Protein AF-A0A8D2JBA0-F1 (afdb_monomer_lite)

Secondary structure (DSSP, 8-state):
-----PPPPP--PPPPPP---------------S---EE-TTT-PEESSHHHHHHHHHHHHHHHHHHTTHHHHHHHHHHHHHHHHHHHHHHHHHHHHHHHHHHHHTT-SSS--HHHHHHHHHHHHHHTTSS-HHHHHHHHHHHHHHHHHTB---TTEE--HHHHHHHHHHHT--S-S-EEE-S---EE---TTTTTTTHHHHHHHHHHHHHHH-GGGTTTTTT--SPBPHHHHHHHHHHHHHTTS-HHHHHHTTT--TTS-----HHHHHHHHHHTT---------S--SGGG--HHHHHHHHHHHHTS-----SEEE-SPPPEE-----SS----EE------

Structure (mmCIF, N/CA/C/O backbone):
data_AF-A0A8D2JBA0-F1
#
_entry.id   AF-A0A8D2JBA0-F1
#
loop_
_atom_site.group_PDB
_atom_site.id
_atom_site.type_symbol
_atom_site.label_atom_id
_atom_site.label_alt_id
_atom_site.label_comp_id
_atom_site.label_asym_id
_atom_site.label_entity_id
_atom_site.label_seq_id
_atom_site.pdbx_PDB_ins_code
_atom_site.Cartn_x
_atom_site.Cartn_y
_atom_site.Cartn_z
_atom_site.occupancy
_atom_site.B_iso_or_equiv
_atom_site.auth_seq_id
_atom_site.auth_comp_id
_atom_site.auth_asym_id
_atom_site.auth_atom_id
_atom_site.pdbx_PDB_model_num
ATOM 1 N N . ILE A 1 1 ? 25.666 10.960 25.775 1.00 40.72 1 ILE A N 1
ATOM 2 C CA . ILE A 1 1 ? 25.375 12.404 25.652 1.00 40.72 1 ILE A CA 1
ATOM 3 C C . ILE A 1 1 ? 23.909 12.543 26.007 1.00 40.72 1 ILE A C 1
ATOM 5 O O . ILE A 1 1 ? 23.064 12.178 25.201 1.00 40.72 1 ILE A O 1
ATOM 9 N N . GLU A 1 2 ? 23.636 12.883 27.265 1.00 28.19 2 GLU A N 1
ATOM 10 C CA . GLU A 1 2 ? 22.293 13.243 27.725 1.00 28.19 2 GLU A CA 1
ATOM 11 C C . GLU A 1 2 ? 21.877 14.534 27.022 1.00 28.19 2 GLU A C 1
ATOM 13 O O . GLU A 1 2 ? 22.668 15.474 26.943 1.00 28.19 2 GLU A O 1
ATOM 18 N N . ILE A 1 3 ? 20.660 14.570 26.489 1.00 34.41 3 ILE A N 1
ATOM 19 C CA . ILE A 1 3 ? 20.057 15.787 25.950 1.00 34.41 3 ILE A CA 1
ATOM 20 C C . ILE A 1 3 ? 18.738 15.962 26.692 1.00 34.41 3 ILE A C 1
ATOM 22 O O . ILE A 1 3 ? 17.773 15.241 26.446 1.00 34.41 3 ILE A O 1
ATOM 26 N N . GLY A 1 4 ? 18.751 16.885 27.653 1.00 28.56 4 GLY A N 1
ATOM 27 C CA . GLY A 1 4 ? 17.555 17.421 28.283 1.00 28.56 4 GLY A CA 1
ATOM 28 C C . GLY A 1 4 ? 16.789 18.302 27.299 1.00 28.56 4 GLY A C 1
ATOM 29 O O . GLY A 1 4 ? 17.384 19.012 26.490 1.00 28.56 4 GLY A O 1
ATOM 30 N N . ALA A 1 5 ? 15.464 18.233 27.372 1.00 31.80 5 ALA A N 1
ATOM 31 C CA . ALA A 1 5 ? 14.559 19.126 26.669 1.00 31.80 5 ALA A CA 1
ATOM 32 C C . ALA A 1 5 ? 14.021 20.159 27.669 1.00 31.80 5 ALA A C 1
ATOM 34 O O . ALA A 1 5 ? 13.282 19.805 28.586 1.00 31.80 5 ALA A O 1
ATOM 35 N N . GLU A 1 6 ? 14.391 21.426 27.486 1.00 32.75 6 GLU A N 1
ATOM 36 C CA . GLU A 1 6 ? 13.640 22.565 28.021 1.00 32.75 6 GLU A CA 1
ATOM 37 C C . GLU A 1 6 ? 12.606 23.025 26.973 1.00 32.75 6 GLU A C 1
ATOM 39 O O . GLU A 1 6 ? 12.914 23.034 25.776 1.00 32.75 6 GLU A O 1
ATOM 44 N N . PRO A 1 7 ? 11.381 23.403 27.380 1.00 32.06 7 PRO A N 1
ATOM 45 C CA . PRO A 1 7 ? 10.343 23.856 26.461 1.00 32.06 7 PRO A CA 1
ATOM 46 C C . PRO A 1 7 ? 10.467 25.347 26.099 1.00 32.06 7 PRO A C 1
ATOM 48 O O . PRO A 1 7 ? 10.673 26.216 26.944 1.00 32.06 7 PRO A O 1
ATOM 51 N N . LEU A 1 8 ? 10.270 25.623 24.807 1.00 32.94 8 LEU A N 1
ATOM 52 C CA . LEU A 1 8 ? 10.173 26.947 24.191 1.00 32.94 8 LEU A CA 1
ATOM 53 C C . LEU A 1 8 ? 8.927 27.712 24.674 1.00 32.94 8 LEU A C 1
ATOM 55 O O . LEU A 1 8 ? 7.796 27.259 24.503 1.00 32.94 8 LEU A O 1
ATOM 59 N N . GLN A 1 9 ? 9.154 28.910 25.217 1.00 30.45 9 GLN A N 1
ATOM 60 C CA . GLN A 1 9 ? 8.145 29.934 25.496 1.00 30.45 9 GLN A CA 1
ATOM 61 C C . GLN A 1 9 ? 7.600 30.535 24.190 1.00 30.45 9 GLN A C 1
ATOM 63 O O . GLN A 1 9 ? 8.368 31.029 23.364 1.00 30.45 9 GLN A O 1
ATOM 68 N N . SER A 1 10 ? 6.273 30.556 24.022 1.00 33.50 10 SER A N 1
ATOM 69 C CA . SER A 1 10 ? 5.608 31.335 22.972 1.00 33.50 10 SER A CA 1
ATOM 70 C C . SER A 1 10 ? 5.267 32.735 23.481 1.00 33.50 10 SER A C 1
ATOM 72 O O . SER A 1 10 ? 4.453 32.900 24.390 1.00 33.50 10 SER A O 1
ATOM 74 N N . SER A 1 11 ? 5.866 33.746 22.864 1.00 31.14 11 SER A N 1
ATOM 75 C CA . SER A 1 11 ? 5.513 35.153 23.017 1.00 31.14 11 SER A CA 1
ATOM 76 C C . SER A 1 11 ? 4.305 35.500 22.141 1.00 31.14 11 SER A C 1
ATOM 78 O O . SER A 1 11 ? 4.413 35.487 20.914 1.00 31.14 11 SER A O 1
ATOM 80 N N . ALA A 1 12 ? 3.186 35.876 22.756 1.00 34.66 12 ALA A N 1
ATOM 81 C CA . ALA A 1 12 ? 2.128 36.636 22.102 1.00 34.66 12 ALA A CA 1
ATOM 82 C C . ALA A 1 12 ? 1.749 37.804 23.018 1.00 34.66 12 ALA A C 1
ATOM 84 O O . ALA A 1 12 ? 1.274 37.625 24.135 1.00 34.66 12 ALA A O 1
ATOM 85 N N . SER A 1 13 ? 2.074 39.002 22.547 1.00 34.09 13 SER A N 1
ATOM 86 C CA . SER A 1 13 ? 1.839 40.295 23.174 1.00 34.09 13 SER A CA 1
ATOM 87 C C . SER A 1 13 ? 0.388 40.738 22.981 1.00 34.09 13 SER A C 1
ATOM 89 O O . SER A 1 13 ? -0.024 40.975 21.844 1.00 34.09 13 SER A O 1
ATOM 91 N N . GLU A 1 14 ? -0.352 40.921 24.073 1.00 37.00 14 GLU A N 1
ATOM 92 C CA . GLU A 1 14 ? -1.604 41.685 24.077 1.00 37.00 14 GLU A CA 1
ATOM 93 C C . GLU A 1 14 ? -1.339 43.177 24.367 1.00 37.00 14 GLU A C 1
ATOM 95 O O . GLU A 1 14 ? -0.425 43.512 25.129 1.00 37.00 14 GLU A O 1
ATOM 100 N N . PRO A 1 15 ? -2.093 44.094 23.733 1.00 37.97 15 PRO A N 1
ATOM 101 C CA . PRO A 1 15 ? -1.897 45.534 23.860 1.00 37.97 15 PRO A CA 1
ATOM 102 C C . PRO A 1 15 ? -2.381 46.074 25.221 1.00 37.97 15 PRO A C 1
ATOM 104 O O . PRO A 1 15 ? -3.340 45.555 25.791 1.00 37.97 15 PRO A O 1
ATOM 107 N N . PRO A 1 16 ? -1.763 47.152 25.741 1.00 35.69 16 PRO A N 1
ATOM 108 C CA . PRO A 1 16 ? -2.081 47.680 27.062 1.00 35.69 16 PRO A CA 1
ATOM 109 C C . PRO A 1 16 ? -3.457 48.353 27.068 1.00 35.69 16 PRO A C 1
ATOM 111 O O . PRO A 1 16 ? -3.701 49.323 26.347 1.00 35.69 16 PRO A O 1
ATOM 114 N N . ILE A 1 17 ? -4.350 47.855 27.922 1.00 33.22 17 ILE A N 1
ATOM 115 C CA . ILE A 1 17 ? -5.629 48.500 28.227 1.00 33.22 17 ILE A CA 1
ATOM 116 C C . ILE A 1 17 ? -5.342 49.778 29.044 1.00 33.22 17 ILE A C 1
ATOM 118 O O . ILE A 1 17 ? -4.466 49.762 29.914 1.00 33.22 17 ILE A O 1
ATOM 122 N N . PRO A 1 18 ? -6.020 50.909 28.764 1.00 34.97 18 PRO A N 1
ATOM 123 C CA . PRO A 1 18 ? -5.614 52.219 29.255 1.00 34.97 18 PRO A CA 1
ATOM 124 C C . PRO A 1 18 ? -5.740 52.316 30.775 1.00 34.97 18 PRO A C 1
ATOM 126 O O . PRO A 1 18 ? -6.831 52.213 31.336 1.00 34.97 18 PRO A O 1
ATOM 129 N N . VAL A 1 19 ? -4.617 52.599 31.434 1.00 29.30 19 VAL A N 1
ATOM 130 C CA . VAL A 1 19 ? -4.581 53.039 32.828 1.00 29.30 19 VAL A CA 1
ATOM 131 C C . VAL A 1 19 ? -5.240 54.415 32.885 1.00 29.30 19 VAL A C 1
ATOM 133 O O . VAL A 1 19 ? -4.610 55.442 32.623 1.00 29.30 19 VAL A O 1
ATOM 136 N N . VAL A 1 20 ? -6.531 54.453 33.211 1.00 30.66 20 VAL A N 1
ATOM 137 C CA . VAL A 1 20 ? -7.182 55.689 33.641 1.00 30.66 20 VAL A CA 1
ATOM 138 C C . VAL A 1 20 ? -6.580 56.030 34.997 1.00 30.66 20 VAL A C 1
ATOM 140 O O . VAL A 1 20 ? -6.976 55.505 36.034 1.00 30.66 20 VAL A O 1
ATOM 143 N N . ALA A 1 21 ? -5.567 56.893 34.973 1.00 28.42 21 ALA A N 1
ATOM 144 C CA . ALA A 1 21 ? -4.986 57.496 36.156 1.00 28.42 21 ALA A CA 1
ATOM 145 C C . ALA A 1 21 ? -6.045 58.383 36.822 1.00 28.42 21 ALA A C 1
ATOM 147 O O . ALA A 1 21 ? -6.119 59.592 36.587 1.00 28.42 21 ALA A O 1
ATOM 148 N N . ILE A 1 22 ? -6.878 57.784 37.670 1.00 27.80 22 ILE A N 1
ATOM 149 C CA . ILE A 1 22 ? -7.630 58.533 38.666 1.00 27.80 22 ILE A CA 1
ATOM 150 C C . ILE A 1 22 ? -6.577 59.059 39.632 1.00 27.80 22 ILE A C 1
ATOM 152 O O . ILE A 1 22 ? -6.099 58.346 40.516 1.00 27.80 22 ILE A O 1
ATOM 156 N N . LYS A 1 23 ? -6.172 60.314 39.397 1.00 29.25 23 LYS A N 1
ATOM 157 C CA . LYS A 1 23 ? -5.390 61.128 40.323 1.00 29.25 23 LYS A CA 1
ATOM 158 C C . LYS A 1 23 ? -6.037 60.999 41.696 1.00 29.25 23 LYS A C 1
ATOM 160 O O . LYS A 1 23 ? -7.008 61.694 41.987 1.00 29.25 23 LYS A O 1
ATOM 165 N N . HIS A 1 24 ? -5.477 60.138 42.537 1.00 31.56 24 HIS A N 1
ATOM 166 C CA . HIS A 1 24 ? -5.676 60.234 43.966 1.00 31.56 24 HIS A CA 1
ATOM 167 C C . HIS A 1 24 ? -5.034 61.563 44.348 1.00 31.56 24 HIS A C 1
ATOM 169 O O . HIS A 1 24 ? -3.816 61.682 44.480 1.00 31.56 24 HIS A O 1
ATOM 175 N N . LYS A 1 25 ? -5.862 62.612 44.408 1.00 32.75 25 LYS A N 1
ATOM 176 C CA . LYS A 1 25 ? -5.553 63.790 45.205 1.00 32.75 25 LYS A CA 1
ATOM 177 C C . LYS A 1 25 ? -5.354 63.235 46.605 1.00 32.75 25 LYS A C 1
ATOM 179 O O . LYS A 1 25 ? -6.329 62.929 47.284 1.00 32.75 25 LYS A O 1
ATOM 184 N N . GLY A 1 26 ? -4.089 63.027 46.970 1.00 30.91 26 GLY A N 1
ATOM 185 C CA . GLY A 1 26 ? -3.720 62.720 48.339 1.00 30.91 26 GLY A CA 1
ATOM 186 C C . GLY A 1 26 ? -4.426 63.714 49.260 1.00 30.91 26 GLY A C 1
ATOM 187 O O . GLY A 1 26 ? -4.642 64.863 48.846 1.00 30.91 26 GLY A O 1
ATOM 188 N N . PRO A 1 27 ? -4.846 63.281 50.456 1.00 34.44 27 PRO A N 1
ATOM 189 C CA . PRO A 1 27 ? -5.526 64.160 51.383 1.00 34.44 27 PRO A CA 1
ATOM 190 C C . PRO A 1 27 ? -4.673 65.412 51.581 1.00 34.44 27 PRO A C 1
ATOM 192 O O . PRO A 1 27 ? -3.507 65.369 51.976 1.00 34.44 27 PRO A O 1
ATOM 195 N N . ILE A 1 28 ? -5.268 66.535 51.188 1.00 33.50 28 ILE A N 1
ATOM 196 C CA . ILE A 1 28 ? -4.751 67.871 51.412 1.00 33.50 28 ILE A CA 1
ATOM 197 C C . ILE A 1 28 ? -4.709 68.027 52.930 1.00 33.50 28 ILE A C 1
ATOM 199 O O . ILE A 1 28 ? -5.755 68.109 53.563 1.00 33.50 28 ILE A O 1
ATOM 203 N N . CYS A 1 29 ? -3.514 68.070 53.511 1.00 34.47 29 CYS A N 1
ATOM 204 C CA . CYS A 1 29 ? -3.319 68.603 54.853 1.00 34.47 29 CYS A CA 1
ATOM 205 C C . CYS A 1 29 ? -3.046 70.109 54.745 1.00 34.47 29 CYS A C 1
ATOM 207 O O . CYS A 1 29 ? -1.940 70.489 54.353 1.00 34.47 29 CYS A O 1
ATOM 209 N N . PRO A 1 30 ? -3.967 70.998 55.156 1.00 37.09 30 PRO A N 1
ATOM 210 C CA . PRO A 1 30 ? -3.588 72.232 55.806 1.00 37.09 30 PRO A CA 1
ATOM 211 C C . PRO A 1 30 ? -3.374 71.935 57.294 1.00 37.09 30 PRO A C 1
ATOM 213 O O . PRO A 1 30 ? -4.247 71.459 58.012 1.00 37.09 30 PRO A O 1
ATOM 216 N N . ILE A 1 31 ? -2.161 72.222 57.739 1.00 42.50 31 ILE A N 1
ATOM 217 C CA . ILE A 1 31 ? -1.710 72.180 59.126 1.00 42.50 31 ILE A CA 1
ATOM 218 C C . ILE A 1 31 ? -2.653 73.032 60.000 1.00 42.50 31 ILE A C 1
ATOM 220 O O . ILE A 1 31 ? -2.851 74.207 59.688 1.00 42.50 31 ILE A O 1
ATOM 224 N N . LYS A 1 32 ? -3.137 72.496 61.130 1.00 38.28 32 LYS A N 1
ATOM 225 C CA . LYS A 1 32 ? -2.781 72.943 62.499 1.00 38.28 32 LYS A CA 1
ATOM 226 C C . LYS A 1 32 ? -3.690 72.325 63.569 1.00 38.28 32 LYS A C 1
ATOM 228 O O . LYS A 1 32 ? -4.903 72.449 63.513 1.00 38.28 32 LYS A O 1
ATOM 233 N N . ASN A 1 33 ? -3.015 71.812 64.600 1.00 37.34 33 ASN A N 1
ATOM 234 C CA . ASN A 1 33 ? -3.477 71.548 65.965 1.00 37.34 33 ASN A CA 1
ATOM 235 C C . ASN A 1 33 ? -4.269 70.251 66.215 1.00 37.34 33 ASN A C 1
ATOM 237 O O . ASN A 1 33 ? -5.485 70.213 66.132 1.00 37.34 33 ASN A O 1
ATOM 241 N N . GLY A 1 34 ? -3.538 69.224 66.665 1.00 52.19 34 GLY A N 1
ATOM 242 C CA . GLY A 1 34 ? -3.842 68.550 67.933 1.00 52.19 34 GLY A CA 1
ATOM 243 C C . GLY A 1 34 ? -5.168 67.803 68.057 1.00 52.19 34 GLY A C 1
ATOM 244 O O . GLY A 1 34 ? -5.941 68.152 68.936 1.00 52.19 34 GLY A O 1
ATOM 245 N N . GLN A 1 35 ? -5.359 66.782 67.218 1.00 53.72 35 GLN A N 1
ATOM 246 C CA . GLN A 1 35 ? -6.054 65.493 67.427 1.00 53.72 35 GLN A CA 1
ATOM 247 C C . GLN A 1 35 ? -6.489 65.016 66.035 1.00 53.72 35 GLN A C 1
ATOM 249 O O . GLN A 1 35 ? -7.406 65.573 65.440 1.00 53.72 35 GLN A O 1
ATOM 254 N N . GLY A 1 36 ? -5.749 64.068 65.452 1.00 59.62 36 GLY A N 1
ATOM 255 C CA . GLY A 1 36 ? -6.069 63.533 64.129 1.00 59.62 36 GLY A CA 1
ATOM 256 C C . GLY A 1 36 ? -7.341 62.703 64.217 1.00 59.62 36 GLY A C 1
ATOM 257 O O . GLY A 1 36 ? -7.293 61.581 64.702 1.00 59.62 36 GLY A O 1
ATOM 258 N N . LEU A 1 37 ? -8.462 63.281 63.801 1.00 71.00 37 LEU A N 1
ATOM 259 C CA . LEU A 1 37 ? -9.720 62.569 63.632 1.00 71.00 37 LEU A CA 1
ATOM 260 C C . LEU A 1 37 ? -9.666 61.823 62.294 1.00 71.00 37 LEU A C 1
ATOM 262 O O . LEU A 1 37 ? -9.360 62.431 61.266 1.00 71.00 37 LEU A O 1
ATOM 266 N N . TYR A 1 38 ? -9.926 60.517 62.312 1.00 79.31 38 TYR A N 1
ATOM 267 C CA . TYR A 1 38 ? -9.898 59.666 61.123 1.00 79.31 38 TYR A CA 1
ATOM 268 C C . TYR A 1 38 ? -11.322 59.285 60.729 1.00 79.31 38 TYR A C 1
ATOM 270 O O . TYR A 1 38 ? -12.108 58.897 61.582 1.00 79.31 38 TYR A O 1
ATOM 278 N N . GLU A 1 39 ? -11.669 59.395 59.453 1.00 83.62 39 GLU A N 1
ATOM 279 C CA . GLU A 1 39 ? -13.030 59.140 58.975 1.00 83.62 39 GLU A CA 1
ATOM 280 C C . GLU A 1 39 ? -13.128 57.761 58.315 1.00 83.62 39 GLU A C 1
ATOM 282 O O . GLU A 1 39 ? -12.295 57.400 57.480 1.00 83.62 39 GLU A O 1
ATOM 287 N N . CYS A 1 40 ? -14.148 56.989 58.687 1.00 84.75 40 CYS A N 1
ATOM 288 C CA . CYS A 1 40 ? -14.430 55.692 58.093 1.00 84.75 40 CYS A CA 1
ATOM 289 C C . CYS A 1 40 ? -14.900 55.843 56.640 1.00 84.75 40 CYS A C 1
ATOM 291 O O . CYS A 1 40 ? -15.906 56.505 56.397 1.00 84.75 40 CYS A O 1
ATOM 293 N N . PRO A 1 41 ? -14.250 55.192 55.662 1.00 81.75 41 PRO A N 1
ATOM 294 C CA . PRO A 1 41 ? -14.626 55.322 54.256 1.00 81.75 41 PRO A CA 1
ATOM 295 C C . PRO A 1 41 ? -15.939 54.605 53.896 1.00 81.75 41 PRO A C 1
ATOM 297 O O . PRO A 1 41 ? -16.473 54.849 52.819 1.00 81.75 41 PRO A O 1
ATOM 300 N N . MET A 1 42 ? -16.449 53.721 54.764 1.00 82.00 42 MET A N 1
ATOM 301 C CA . MET A 1 42 ? -17.661 52.924 54.515 1.00 82.00 42 MET A CA 1
ATOM 302 C C . MET A 1 42 ? -18.934 53.608 55.031 1.00 82.00 42 MET A C 1
ATOM 304 O O . MET A 1 42 ? -19.985 53.515 54.403 1.00 82.00 42 MET A O 1
ATOM 308 N N . CYS A 1 43 ? -18.849 54.299 56.173 1.00 87.25 43 CYS A N 1
ATOM 309 C CA . CYS A 1 43 ? -20.013 54.882 56.853 1.00 87.25 43 CYS A CA 1
ATOM 310 C C . CYS A 1 43 ? -19.812 56.336 57.313 1.00 87.25 43 CYS A C 1
ATOM 312 O O . CYS A 1 43 ? -20.715 56.913 57.919 1.00 87.25 43 CYS A O 1
ATOM 314 N N . HIS A 1 44 ? -18.645 56.926 57.032 1.00 83.94 44 HIS A N 1
ATOM 315 C CA . HIS A 1 44 ? -18.273 58.299 57.392 1.00 83.94 44 HIS A CA 1
ATOM 316 C C . HIS A 1 44 ? -18.226 58.591 58.904 1.00 83.94 44 HIS A C 1
ATOM 318 O O . HIS A 1 44 ? -18.221 59.749 59.324 1.00 83.94 44 HIS A O 1
ATOM 324 N N . LEU A 1 45 ? -18.160 57.553 59.749 1.00 85.50 45 LEU A N 1
ATOM 325 C CA . LEU A 1 45 ? -17.970 57.714 61.190 1.00 85.50 45 LEU A CA 1
ATOM 326 C C . LEU A 1 45 ? -16.577 58.282 61.491 1.00 85.50 45 LEU A C 1
ATOM 328 O O . LEU A 1 45 ? -15.573 57.800 60.971 1.00 85.50 45 LEU A O 1
ATOM 332 N N . VAL A 1 46 ? -16.516 59.294 62.355 1.00 84.38 46 VAL A N 1
ATOM 333 C CA . VAL A 1 46 ? -15.263 59.948 62.746 1.00 84.38 46 VAL A CA 1
ATOM 334 C C . VAL A 1 46 ? -14.711 59.308 64.023 1.00 84.38 46 VAL A C 1
ATOM 336 O O . VAL A 1 46 ? -15.330 59.381 65.084 1.00 84.38 46 VAL A O 1
ATOM 339 N N . CYS A 1 47 ? -13.531 58.706 63.922 1.00 82.88 47 CYS A N 1
ATOM 340 C CA . CYS A 1 47 ? -12.828 57.992 64.982 1.00 82.88 47 CYS A CA 1
ATOM 341 C C . CYS A 1 47 ? -11.711 58.846 65.601 1.00 82.88 47 CYS A C 1
ATOM 343 O O . CYS A 1 47 ? -11.080 59.675 64.938 1.00 82.88 47 CYS A O 1
ATOM 345 N N . THR A 1 48 ? -11.458 58.627 66.892 1.00 79.81 48 THR A N 1
ATOM 346 C CA . THR A 1 48 ? -10.516 59.415 67.703 1.00 79.81 48 THR A CA 1
ATOM 347 C C . THR A 1 48 ? -9.050 59.052 67.485 1.00 79.81 48 THR A C 1
ATOM 349 O O . THR A 1 48 ? -8.176 59.876 67.753 1.00 79.81 48 THR A O 1
ATOM 352 N N . ASP A 1 49 ? -8.773 57.840 67.006 1.00 80.94 49 ASP A N 1
ATOM 353 C CA . ASP A 1 49 ? -7.441 57.365 66.650 1.00 80.94 49 ASP A CA 1
ATOM 354 C C . ASP A 1 49 ? -7.504 56.280 65.555 1.00 80.94 49 ASP A C 1
ATOM 356 O O . ASP A 1 49 ? -8.576 55.801 65.175 1.00 80.94 49 ASP A O 1
ATOM 360 N N . TYR A 1 50 ? -6.337 55.941 65.002 1.00 81.12 50 TYR A N 1
ATOM 361 C CA . TYR A 1 50 ? -6.211 54.958 63.925 1.00 81.12 50 TYR A CA 1
ATOM 362 C C . TYR A 1 50 ? -6.576 53.522 64.359 1.00 81.12 50 TYR A C 1
ATOM 364 O O . TYR A 1 50 ? -7.278 52.864 63.595 1.00 81.12 50 TYR A O 1
ATOM 372 N N . PRO A 1 51 ? -6.169 53.018 65.547 1.00 86.12 51 PRO A N 1
ATOM 373 C CA . PRO A 1 51 ? -6.567 51.683 66.005 1.00 86.12 51 PRO A CA 1
ATOM 374 C C . PRO A 1 51 ? -8.085 51.491 66.108 1.00 86.12 51 PRO A C 1
ATOM 376 O O . PRO A 1 51 ? -8.592 50.473 65.648 1.00 86.12 51 PRO A O 1
ATOM 379 N N . VAL A 1 52 ? -8.818 52.480 66.633 1.00 84.56 52 VAL A N 1
ATOM 380 C CA . VAL A 1 52 ? -10.287 52.423 66.726 1.00 84.56 52 VAL A CA 1
ATOM 381 C C . VAL A 1 52 ? -10.932 52.481 65.343 1.00 84.56 52 VAL A C 1
ATOM 383 O O . VAL A 1 52 ? -11.915 51.785 65.096 1.00 84.56 52 VAL A O 1
ATOM 386 N N . LEU A 1 53 ? -10.381 53.277 64.418 1.00 84.62 53 LEU A N 1
ATOM 387 C CA . LEU A 1 53 ? -10.844 53.262 63.031 1.00 84.62 53 LEU A CA 1
ATOM 388 C C . LEU A 1 53 ? -10.627 51.886 62.383 1.00 84.62 53 LEU A C 1
ATOM 390 O O . LEU A 1 53 ? -11.505 51.412 61.667 1.00 84.62 53 LEU A O 1
ATOM 394 N N . GLN A 1 54 ? -9.475 51.256 62.620 1.00 84.12 54 GLN A N 1
ATOM 395 C CA . GLN A 1 54 ? -9.168 49.940 62.070 1.00 84.12 54 GLN A CA 1
ATOM 396 C C . GLN A 1 54 ? -10.152 48.880 62.585 1.00 84.12 54 GLN A C 1
ATOM 398 O O . GLN A 1 54 ? -10.761 48.198 61.768 1.00 84.12 54 GLN A O 1
ATOM 403 N N . GLU A 1 55 ? -10.377 48.805 63.901 1.00 85.44 55 GLU A N 1
ATOM 404 C CA . GLU A 1 55 ? -11.348 47.877 64.507 1.00 85.44 55 GLU A CA 1
ATOM 405 C C . GLU A 1 55 ? -12.772 48.123 63.972 1.00 85.44 55 GLU A C 1
ATOM 407 O O . GLU A 1 55 ? -13.510 47.194 63.657 1.00 85.44 55 GLU A O 1
ATOM 412 N N . HIS A 1 56 ? -13.151 49.388 63.775 1.00 86.62 56 HIS A N 1
ATOM 413 C CA . HIS A 1 56 ? -14.452 49.748 63.217 1.00 86.62 56 HIS A CA 1
ATOM 414 C C . HIS A 1 56 ? -14.618 49.359 61.735 1.00 86.62 56 HIS A C 1
ATOM 416 O O . HIS A 1 56 ? -15.684 48.894 61.330 1.00 86.62 56 HIS A O 1
ATOM 422 N N . VAL A 1 57 ? -13.582 49.539 60.912 1.00 84.31 57 VAL A N 1
ATOM 423 C CA . VAL A 1 57 ? -13.596 49.089 59.510 1.00 84.31 57 VAL A CA 1
ATOM 424 C C . VAL A 1 57 ? -13.612 47.561 59.438 1.00 84.31 57 VAL A C 1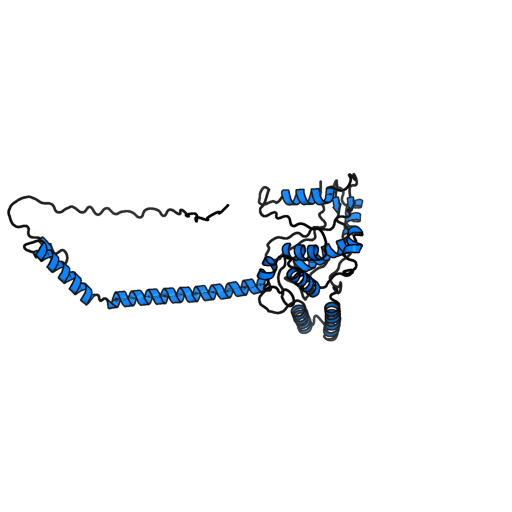
ATOM 426 O O . VAL A 1 57 ? -14.327 47.010 58.603 1.00 84.31 57 VAL A O 1
ATOM 429 N N . GLU A 1 58 ? -12.889 46.875 60.326 1.00 84.19 58 GLU A N 1
ATOM 430 C CA . GLU A 1 58 ? -12.928 45.413 60.454 1.00 84.19 58 GLU A CA 1
ATOM 431 C C . GLU A 1 58 ? -14.348 44.921 60.787 1.00 84.19 58 GLU A C 1
ATOM 433 O O . GLU A 1 58 ? -14.830 44.012 60.116 1.00 84.19 58 GLU A O 1
ATOM 438 N N . LEU A 1 59 ? -15.083 45.593 61.682 1.00 84.12 59 LEU A N 1
ATOM 439 C CA . LEU A 1 59 ? -16.494 45.279 61.960 1.00 84.12 59 LEU A CA 1
ATOM 440 C C . LEU A 1 59 ? -17.402 45.431 60.728 1.00 84.12 59 LEU A C 1
ATOM 442 O O . LEU A 1 59 ? -18.270 44.592 60.504 1.00 84.12 59 LEU A O 1
ATOM 446 N N . HIS A 1 60 ? -17.195 46.456 59.892 1.00 81.56 60 HIS A N 1
ATOM 447 C CA . HIS A 1 60 ? -17.939 46.588 58.632 1.00 81.56 60 HIS A CA 1
ATOM 448 C C . HIS A 1 60 ? -17.637 45.455 57.651 1.00 81.56 60 HIS A C 1
ATOM 450 O O . HIS A 1 60 ? -18.543 44.963 56.982 1.00 81.56 60 HIS A O 1
ATOM 456 N N . LEU A 1 61 ? -16.375 45.034 57.560 1.00 75.50 61 LEU A N 1
ATOM 457 C CA . LEU A 1 61 ? -15.975 43.911 56.713 1.00 75.50 61 LEU A CA 1
ATOM 458 C C . LEU A 1 61 ? -16.546 42.586 57.240 1.00 75.50 61 LEU A C 1
ATOM 460 O O . LEU A 1 61 ? -16.993 41.759 56.449 1.00 75.50 61 LEU A O 1
ATOM 464 N N . GLU A 1 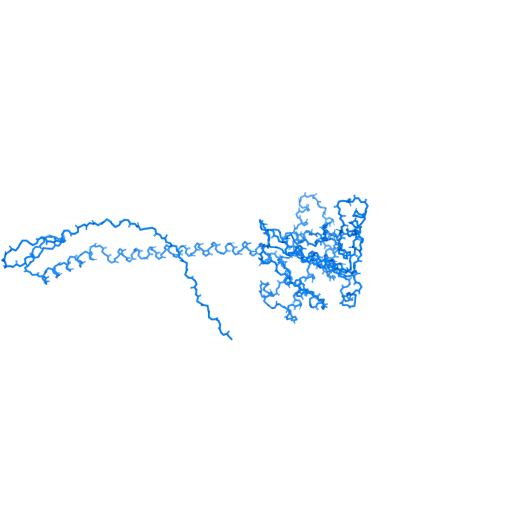62 ? -16.593 42.394 58.559 1.00 72.75 62 GLU A N 1
ATOM 465 C CA . GLU A 1 62 ? -17.213 41.229 59.198 1.00 72.75 62 GLU A CA 1
ATOM 466 C C . GLU A 1 62 ? -18.740 41.201 59.020 1.00 72.75 62 GLU A C 1
ATOM 468 O O . GLU A 1 62 ? -19.296 40.148 58.697 1.00 72.75 62 GLU A O 1
ATOM 473 N N . GLU A 1 63 ? -19.425 42.342 59.150 1.00 67.00 63 GLU A N 1
ATOM 474 C CA . GLU A 1 63 ? -20.867 42.458 58.890 1.00 67.00 63 GLU A CA 1
ATOM 475 C C . GLU A 1 63 ? -21.206 42.262 57.403 1.00 67.00 63 GLU A C 1
ATOM 477 O O . GLU A 1 63 ? -22.172 41.564 57.084 1.00 67.00 63 GLU A O 1
ATOM 482 N N . CYS A 1 64 ? -20.397 42.797 56.479 1.00 61.72 64 CYS A N 1
ATOM 483 C CA . CYS A 1 64 ? -20.527 42.530 55.042 1.00 61.72 64 CYS A CA 1
ATOM 484 C C . CYS A 1 64 ? -20.291 41.047 54.714 1.00 61.72 64 CYS A C 1
ATOM 486 O O . CYS A 1 64 ? -21.076 40.468 53.967 1.00 61.72 64 CYS A O 1
ATOM 488 N N . ASN A 1 65 ? -19.302 40.392 55.333 1.00 60.38 65 ASN A N 1
ATOM 489 C CA . ASN A 1 65 ? -19.091 38.944 55.197 1.00 60.38 65 ASN A CA 1
ATOM 490 C C . ASN A 1 65 ? -20.297 38.120 55.697 1.00 60.38 65 ASN A C 1
ATOM 492 O O . ASN A 1 65 ? -20.564 37.031 55.179 1.00 60.38 65 ASN A O 1
ATOM 496 N N . PHE A 1 66 ? -21.045 38.632 56.682 1.00 56.56 66 PHE A N 1
ATOM 497 C CA . PHE A 1 66 ? -22.275 38.015 57.192 1.00 56.56 66 PHE A CA 1
ATOM 498 C C . PHE A 1 66 ? -23.506 38.271 56.304 1.00 56.56 66 PHE A C 1
ATOM 500 O O . PHE A 1 66 ? -24.371 37.398 56.215 1.00 56.56 66 PHE A O 1
ATOM 507 N N . LEU A 1 67 ? -23.597 39.440 55.656 1.00 54.50 67 LEU A N 1
ATOM 508 C CA . LEU A 1 67 ? -24.738 39.854 54.824 1.00 54.50 67 LEU A CA 1
ATOM 509 C C . LEU A 1 67 ? -24.623 39.429 53.347 1.00 54.50 67 LEU A C 1
ATOM 511 O O . LEU A 1 67 ? -25.640 39.090 52.746 1.00 54.50 67 LEU A O 1
ATOM 515 N N . GLU A 1 68 ? -23.417 39.414 52.771 1.00 53.72 68 GLU A N 1
ATOM 516 C CA . GLU A 1 68 ? -23.151 38.978 51.383 1.00 53.72 68 GLU A CA 1
ATOM 517 C C . GLU A 1 68 ? -22.679 37.517 51.285 1.00 53.72 68 GLU A C 1
ATOM 519 O O . GLU A 1 68 ? -22.725 36.923 50.211 1.00 53.72 68 GLU A O 1
ATOM 524 N N . GLY A 1 69 ? -22.366 36.898 52.427 1.00 52.88 69 GLY A N 1
ATOM 525 C CA . GLY A 1 69 ? -22.384 35.456 52.630 1.00 52.88 69 GLY A CA 1
ATOM 526 C C . GLY A 1 69 ? -21.272 34.666 51.935 1.00 52.88 69 GLY A C 1
ATOM 527 O O . GLY A 1 69 ? -21.279 34.465 50.726 1.00 52.88 69 GLY A O 1
ATOM 528 N N . ASN A 1 70 ? -20.452 33.987 52.741 1.00 54.16 70 ASN A N 1
ATOM 529 C CA . ASN A 1 70 ? -19.641 32.824 52.329 1.00 54.16 70 ASN A CA 1
ATOM 530 C C . ASN A 1 70 ? -20.430 31.751 51.530 1.00 54.16 70 ASN A C 1
ATOM 532 O O . ASN A 1 70 ? -19.835 30.912 50.857 1.00 54.16 70 ASN A O 1
ATOM 536 N N . LEU A 1 71 ? -21.768 31.757 51.605 1.00 54.84 71 LEU A N 1
ATOM 537 C CA . LEU A 1 71 ? -22.661 30.935 50.783 1.00 54.84 71 LEU A CA 1
ATOM 538 C C . LEU A 1 71 ? -22.634 31.336 49.296 1.00 54.84 71 LEU A C 1
ATOM 540 O O . LEU A 1 71 ? -22.660 30.449 48.452 1.00 54.84 71 LEU A O 1
ATOM 544 N N . SER A 1 72 ? -22.528 32.629 48.968 1.00 70.62 72 SER A N 1
ATOM 545 C CA . SER A 1 72 ? -22.478 33.134 47.586 1.00 70.62 72 SER A CA 1
ATOM 546 C C . SER A 1 72 ? -21.190 32.713 46.875 1.00 70.62 72 SER A C 1
ATOM 548 O O . SER A 1 72 ? -21.238 32.201 45.757 1.00 70.62 72 SER A O 1
ATOM 550 N N . ASP A 1 73 ? -20.044 32.842 47.548 1.00 79.44 73 ASP A N 1
ATOM 551 C CA . ASP A 1 73 ? -18.743 32.443 46.997 1.00 79.44 73 ASP A CA 1
ATOM 552 C C . ASP A 1 73 ? -18.624 30.923 46.850 1.00 79.44 73 ASP A C 1
ATOM 554 O O . ASP A 1 73 ? -18.119 30.431 45.839 1.00 79.44 73 ASP A O 1
ATOM 558 N N . LEU A 1 74 ? -19.149 30.156 47.814 1.00 84.50 74 LEU A N 1
ATOM 559 C CA . LEU A 1 74 ? -19.207 28.698 47.717 1.00 84.50 74 LEU A CA 1
ATOM 560 C C . LEU A 1 74 ? -20.138 28.240 46.583 1.00 84.50 74 LEU A C 1
ATOM 562 O O . LEU A 1 74 ? -19.788 27.327 45.836 1.00 84.50 74 LEU A O 1
ATOM 566 N N . GLU A 1 75 ? -21.305 28.871 46.426 1.00 86.31 75 GLU A N 1
ATOM 567 C CA . GLU A 1 75 ? -22.222 28.595 45.317 1.00 86.31 75 GLU A CA 1
ATOM 568 C C . GLU A 1 75 ? -21.608 28.963 43.963 1.00 86.31 75 GLU A C 1
ATOM 570 O O . GLU A 1 75 ? -21.750 28.205 43.000 1.00 86.31 75 GLU A O 1
ATOM 575 N N . LEU A 1 76 ? -20.909 30.097 43.871 1.00 87.19 76 LEU A N 1
ATOM 576 C CA . LEU A 1 76 ? -20.195 30.504 42.664 1.00 87.19 76 LEU A CA 1
ATOM 577 C C . LEU A 1 76 ? -19.082 29.505 42.325 1.00 87.19 76 LEU A C 1
ATOM 579 O O . LEU A 1 76 ? -19.012 29.046 41.186 1.00 87.19 76 LEU A O 1
ATOM 583 N N . ALA A 1 77 ? -18.274 29.101 43.308 1.00 88.19 77 ALA A N 1
ATOM 584 C CA . ALA A 1 77 ? -17.233 28.091 43.131 1.00 88.19 77 ALA A CA 1
ATOM 585 C C . ALA A 1 77 ? -17.814 26.743 42.671 1.00 88.19 77 ALA A C 1
ATOM 587 O O . ALA A 1 77 ? -17.291 26.128 41.744 1.00 88.19 77 ALA A O 1
ATOM 588 N N . GLN A 1 78 ? -18.938 26.304 43.248 1.00 91.50 78 GLN A N 1
ATOM 589 C CA . GLN A 1 78 ? -19.637 25.092 42.810 1.00 91.50 78 GLN A CA 1
ATOM 590 C C . GLN A 1 78 ? -20.194 25.218 41.387 1.00 91.50 78 GLN A C 1
ATOM 592 O O . GLN A 1 78 ? -20.141 24.257 40.622 1.00 91.50 78 GLN A O 1
ATOM 597 N N . ARG A 1 79 ? -20.733 26.382 41.002 1.00 90.69 79 ARG A N 1
ATOM 598 C CA . ARG A 1 79 ? -21.211 26.621 39.631 1.00 90.69 79 ARG A CA 1
ATOM 599 C C . ARG A 1 79 ? -20.068 26.574 38.623 1.00 90.69 79 ARG A C 1
ATOM 601 O O . ARG A 1 79 ? -20.222 25.895 37.614 1.00 90.69 79 ARG A O 1
ATOM 608 N N . LEU A 1 80 ? -18.941 27.222 38.922 1.00 92.00 80 LEU A N 1
ATOM 609 C CA . LEU A 1 80 ? -17.740 27.184 38.084 1.00 92.00 80 LEU A CA 1
ATOM 610 C C . LEU A 1 80 ? -17.202 25.756 37.953 1.00 92.00 80 LEU A C 1
ATOM 612 O O . LEU A 1 80 ? -16.957 25.306 36.840 1.00 92.00 80 LEU A O 1
ATOM 616 N N . GLN A 1 81 ? -17.123 25.009 39.058 1.00 93.69 81 GLN A N 1
ATOM 617 C CA . GLN A 1 81 ? -16.712 23.603 39.042 1.00 93.69 81 GLN A CA 1
ATOM 618 C C . GLN A 1 81 ? -17.638 22.749 38.161 1.00 93.69 81 GLN A C 1
ATOM 620 O O . GLN A 1 81 ? -17.168 22.011 37.302 1.00 93.69 81 GLN A O 1
ATOM 625 N N . ASN A 1 82 ? -18.957 22.894 38.314 1.00 94.62 82 ASN A N 1
ATOM 626 C CA . ASN A 1 82 ? -19.935 22.173 37.497 1.00 94.62 82 ASN A CA 1
ATOM 627 C C . ASN A 1 82 ? -19.863 22.561 36.010 1.00 94.62 82 ASN A C 1
ATOM 629 O O . ASN A 1 82 ? -20.157 21.739 35.141 1.00 94.62 82 ASN A O 1
ATOM 633 N N . GLU A 1 83 ? -19.538 23.817 35.700 1.00 93.44 83 GLU A N 1
ATOM 634 C CA . GLU A 1 83 ? -19.354 24.282 34.325 1.00 93.44 83 GLU A CA 1
ATOM 635 C C . GLU A 1 83 ? -18.067 23.723 33.712 1.00 93.44 83 GLU A C 1
ATOM 637 O O . GLU A 1 83 ? -18.110 23.210 32.593 1.00 93.44 83 GLU A O 1
ATOM 642 N N . GLU A 1 84 ? -16.957 23.725 34.453 1.00 92.62 84 GLU A N 1
ATOM 643 C CA . GLU A 1 84 ? -15.717 23.065 34.040 1.00 92.62 84 GLU A CA 1
ATOM 644 C C . GLU A 1 84 ? -15.917 21.566 33.816 1.00 92.62 84 GLU A C 1
ATOM 646 O O . GLU A 1 84 ? -15.462 21.031 32.805 1.00 92.62 84 GLU A O 1
ATOM 651 N N . ASP A 1 85 ? -16.621 20.882 34.719 1.00 95.00 85 ASP A N 1
ATOM 652 C CA . ASP A 1 85 ? -16.886 19.449 34.596 1.00 95.00 85 ASP A CA 1
ATOM 653 C C . ASP A 1 85 ? -17.736 19.155 33.351 1.00 95.00 85 ASP A C 1
ATOM 655 O O . ASP A 1 85 ? -17.401 18.257 32.577 1.00 95.00 85 ASP A O 1
ATOM 659 N N . LYS A 1 86 ? -18.751 19.982 33.057 1.00 95.25 86 LYS A N 1
ATOM 660 C CA . LYS A 1 86 ? -19.513 19.896 31.796 1.00 95.25 86 LYS A CA 1
ATOM 661 C C . LYS A 1 86 ? -18.642 20.132 30.563 1.00 95.25 86 LYS A C 1
ATOM 663 O O . LYS A 1 86 ? -18.790 19.420 29.571 1.00 95.25 86 LYS A O 1
ATOM 668 N N . GLN A 1 87 ? -17.742 21.115 30.598 1.00 93.94 87 GLN A N 1
ATOM 669 C CA . GLN A 1 87 ? -16.820 21.375 29.489 1.00 93.94 87 GLN A CA 1
ATOM 670 C C . GLN A 1 87 ? -15.856 20.201 29.275 1.00 93.94 87 GLN A C 1
ATOM 672 O O . GLN A 1 87 ? -15.614 19.810 28.133 1.00 93.94 87 GLN A O 1
ATOM 677 N N . ARG A 1 88 ? -15.350 19.591 30.354 1.00 93.62 88 ARG A N 1
ATOM 678 C CA . ARG A 1 88 ? -14.504 18.388 30.291 1.00 93.62 88 ARG A CA 1
ATOM 679 C C . ARG A 1 88 ? -15.265 17.193 29.726 1.00 93.62 88 ARG A C 1
ATOM 681 O O . ARG A 1 88 ? -14.719 16.471 28.894 1.00 93.62 88 ARG A O 1
ATOM 688 N N . GLU A 1 89 ? -16.517 16.986 30.130 1.00 94.75 89 GLU A N 1
ATOM 689 C CA . GLU A 1 89 ? -17.368 15.919 29.592 1.00 94.75 89 GLU A CA 1
ATOM 690 C C . GLU A 1 89 ? -17.639 16.091 28.092 1.00 94.75 89 GLU A C 1
ATOM 692 O O . GLU A 1 89 ? -17.551 15.119 27.334 1.00 94.75 89 GLU A O 1
ATOM 697 N N . GLU A 1 90 ? -17.925 17.321 27.656 1.00 94.19 90 GLU A N 1
ATOM 698 C CA . GLU A 1 90 ? -18.133 17.661 26.248 1.00 94.19 90 GLU A CA 1
ATOM 699 C C . GLU A 1 90 ? -16.853 17.461 25.430 1.00 94.19 90 GLU A C 1
ATOM 701 O O . GLU A 1 90 ? -16.883 16.795 24.394 1.00 94.19 90 GLU A O 1
ATOM 706 N N . ALA A 1 91 ? -15.714 17.955 25.922 1.00 94.31 91 ALA A N 1
ATOM 707 C CA . ALA A 1 91 ? -14.415 17.756 25.287 1.00 94.31 91 ALA A CA 1
ATOM 708 C C . ALA A 1 91 ? -14.078 16.262 25.162 1.00 94.31 91 ALA A C 1
ATOM 710 O O . ALA A 1 91 ? -13.695 15.802 24.088 1.00 94.31 91 ALA A O 1
ATOM 711 N N . ALA A 1 92 ? -14.315 15.476 26.217 1.00 95.62 92 ALA A N 1
ATOM 712 C CA . ALA A 1 92 ? -14.113 14.031 26.192 1.00 95.62 92 ALA A CA 1
ATOM 713 C C . ALA A 1 92 ? -15.078 13.321 25.225 1.00 95.62 92 ALA A C 1
ATOM 715 O O . ALA A 1 92 ? -14.734 12.293 24.639 1.00 95.62 92 ALA A O 1
ATOM 716 N N . ARG A 1 93 ? -16.304 13.831 25.041 1.00 95.31 93 ARG A N 1
ATOM 717 C CA . ARG A 1 93 ? -17.236 13.317 24.026 1.00 95.31 93 ARG A CA 1
ATOM 718 C C . ARG A 1 93 ? -16.721 13.603 22.620 1.00 95.31 93 ARG A C 1
ATOM 720 O O . ARG A 1 93 ? -16.657 12.669 21.822 1.00 95.31 93 ARG A O 1
ATOM 727 N N . GLN A 1 94 ? -16.322 14.842 22.350 1.00 95.50 94 GLN A N 1
ATOM 728 C CA . GLN A 1 94 ? -15.772 15.254 21.062 1.00 95.50 94 GLN A CA 1
ATOM 729 C C . GLN A 1 94 ? -14.519 14.441 20.706 1.00 95.50 94 GLN A C 1
ATOM 731 O O . GLN A 1 94 ? -14.433 13.885 19.612 1.00 95.50 94 GLN A O 1
ATOM 736 N N . GLU A 1 95 ? -13.595 14.281 21.656 1.00 94.94 95 GLU A N 1
ATOM 737 C CA . GLU A 1 95 ? -12.388 13.467 21.491 1.00 94.94 95 GLU A CA 1
ATOM 738 C C . GLU A 1 95 ? -12.731 12.018 21.120 1.00 94.94 95 GLU A C 1
ATOM 740 O O . GLU A 1 95 ? -12.181 11.476 20.161 1.00 94.94 95 GLU A O 1
ATOM 745 N N . ARG A 1 96 ? -13.684 11.388 21.824 1.00 92.88 96 ARG A N 1
ATOM 746 C CA . ARG A 1 96 ? -14.126 10.018 21.512 1.00 92.88 96 ARG A CA 1
ATOM 747 C C . ARG A 1 96 ? -14.705 9.901 20.105 1.00 92.88 96 ARG A C 1
ATOM 749 O O . ARG A 1 96 ? -14.444 8.911 19.422 1.00 92.88 96 ARG A O 1
ATOM 756 N N . GLU A 1 97 ? -15.501 10.872 19.670 1.00 93.94 97 GLU A N 1
ATOM 757 C CA . GLU A 1 97 ? -16.083 10.871 18.327 1.00 93.94 97 GLU A CA 1
ATOM 758 C C . GLU A 1 97 ? -15.022 11.042 17.241 1.00 93.94 97 GLU A C 1
ATOM 760 O O . GLU A 1 97 ? -15.036 10.315 16.243 1.00 93.94 97 GLU A O 1
ATOM 765 N N . ASP A 1 98 ? -14.087 11.968 17.432 1.00 93.44 98 ASP A N 1
ATOM 766 C CA . ASP A 1 98 ? -13.012 12.213 16.475 1.00 93.44 98 ASP A CA 1
ATOM 767 C C . ASP A 1 98 ? -12.029 11.044 16.424 1.00 93.44 98 ASP A C 1
ATOM 769 O O . ASP A 1 98 ? -11.649 10.608 15.334 1.00 93.44 98 ASP A O 1
ATOM 773 N N . PHE A 1 99 ? -11.723 10.433 17.570 1.00 92.00 99 PHE A N 1
ATOM 774 C CA . PHE A 1 99 ? -10.938 9.207 17.632 1.00 92.00 99 PHE A CA 1
ATOM 775 C C . PHE A 1 99 ? -11.611 8.062 16.864 1.00 92.00 99 PHE A C 1
ATOM 777 O O . PHE A 1 99 ? -10.967 7.404 16.048 1.00 92.00 99 PHE A O 1
ATOM 784 N N . GLN A 1 100 ? -12.925 7.865 17.024 1.00 91.50 100 GLN A N 1
ATOM 785 C CA . GLN A 1 100 ? -13.665 6.859 16.251 1.00 91.50 100 GLN A CA 1
ATOM 786 C C . GLN A 1 100 ? -13.666 7.149 14.744 1.00 91.50 100 GLN A C 1
ATOM 788 O O . GLN A 1 100 ? -13.570 6.219 13.937 1.00 91.50 100 GLN A O 1
ATOM 793 N N . LYS A 1 101 ? -13.784 8.419 14.333 1.00 90.88 101 LYS A N 1
ATOM 794 C CA . LYS A 1 101 ? -13.697 8.805 12.913 1.00 90.88 101 LYS A CA 1
ATOM 795 C C . LYS A 1 101 ? -12.316 8.487 12.346 1.00 90.88 101 LYS A C 1
ATOM 797 O O . LYS A 1 101 ? -12.237 7.899 11.268 1.00 90.88 101 LYS A O 1
ATOM 802 N N . LEU A 1 102 ? -11.252 8.806 13.084 1.00 90.12 102 LEU A N 1
ATOM 803 C CA . LEU A 1 102 ? -9.879 8.493 12.693 1.00 90.12 102 LEU A CA 1
ATOM 804 C C . LEU A 1 102 ? -9.659 6.979 12.607 1.00 90.12 102 LEU A C 1
ATOM 806 O O . LEU A 1 102 ? -9.168 6.497 11.589 1.00 90.12 102 LEU A O 1
ATOM 810 N N . GLN A 1 103 ? -10.105 6.202 13.598 1.00 89.62 103 GLN A N 1
ATOM 811 C CA . GLN A 1 103 ? -10.018 4.739 13.549 1.00 89.62 103 GLN A CA 1
ATOM 812 C C . GLN A 1 103 ? -10.710 4.163 12.309 1.00 89.62 103 GLN A C 1
ATOM 814 O O . GLN A 1 103 ? -10.152 3.293 11.645 1.00 89.62 103 GLN A O 1
ATOM 819 N N . ARG A 1 104 ? -11.893 4.673 11.942 1.00 89.00 104 ARG A N 1
ATOM 820 C CA . ARG A 1 104 ? -12.586 4.266 10.707 1.00 89.00 104 ARG A CA 1
ATOM 821 C C . ARG A 1 104 ? -11.806 4.643 9.456 1.00 89.00 104 ARG A C 1
ATOM 823 O O . ARG A 1 104 ? -11.691 3.819 8.552 1.00 89.00 104 ARG A O 1
ATOM 830 N N . GLN A 1 105 ? -11.285 5.868 9.399 1.00 87.31 105 GLN A N 1
ATOM 831 C CA . GLN A 1 105 ? -10.527 6.372 8.255 1.00 87.31 105 GLN A CA 1
ATOM 832 C C . GLN A 1 105 ? -9.284 5.519 7.989 1.00 87.31 105 GLN A C 1
ATOM 834 O O . GLN A 1 105 ? -9.044 5.138 6.848 1.00 87.31 105 GLN A O 1
ATOM 839 N N . TYR A 1 106 ? -8.545 5.171 9.043 1.00 86.88 106 TYR A N 1
ATOM 840 C CA . TYR A 1 106 ? -7.341 4.345 8.950 1.00 86.88 106 TYR A CA 1
ATOM 841 C C . TYR A 1 106 ? -7.624 2.836 8.978 1.00 86.88 106 TYR A C 1
ATOM 843 O O . TYR A 1 106 ? -6.689 2.044 8.920 1.00 86.88 106 TYR A O 1
ATOM 851 N N . GLY A 1 107 ? -8.894 2.418 9.049 1.00 89.56 107 GLY A N 1
ATOM 852 C CA . GLY A 1 107 ? -9.301 1.010 9.004 1.00 89.56 107 GLY A CA 1
ATOM 853 C C . GLY A 1 107 ? -8.947 0.187 10.248 1.00 89.56 107 GLY A C 1
ATOM 854 O O . GLY A 1 107 ? -8.784 -1.032 10.146 1.00 89.56 107 GLY A O 1
ATOM 855 N N . LEU A 1 108 ? -8.839 0.851 11.402 1.00 90.12 108 LEU A N 1
ATOM 856 C CA . LEU A 1 108 ? -8.483 0.310 12.722 1.00 90.12 108 LEU A CA 1
ATOM 857 C C . LEU A 1 108 ? -9.687 0.220 13.681 1.00 90.12 108 LEU A C 1
ATOM 859 O O . LEU A 1 108 ? -9.521 0.047 14.883 1.00 90.12 108 LEU A O 1
ATOM 863 N N . ASP A 1 109 ? -10.909 0.336 13.162 1.00 90.50 109 ASP A N 1
ATOM 864 C CA . ASP A 1 109 ? -12.157 0.351 13.939 1.00 90.50 109 ASP A CA 1
ATOM 865 C C . ASP A 1 109 ? -12.739 -1.044 14.236 1.00 90.50 109 ASP A C 1
ATOM 867 O O . ASP A 1 109 ? -13.815 -1.165 14.820 1.00 90.50 109 ASP A O 1
ATOM 871 N N . GLY A 1 110 ? -12.074 -2.112 13.786 1.00 88.81 110 GLY A N 1
ATOM 872 C CA . GLY A 1 110 ? -12.555 -3.484 13.955 1.00 88.81 110 GLY A CA 1
ATOM 873 C C . GLY A 1 110 ? -13.782 -3.843 13.104 1.00 88.81 110 GLY A C 1
ATOM 874 O O . GLY A 1 110 ? -14.388 -4.887 13.337 1.00 88.81 110 GLY A O 1
ATOM 875 N N . SER A 1 111 ? -14.141 -3.048 12.086 1.00 90.44 111 SER A N 1
ATOM 876 C CA . SER A 1 111 ? -15.324 -3.283 11.228 1.00 90.44 111 SER A CA 1
ATOM 877 C C . SER A 1 111 ? -15.209 -4.459 10.237 1.00 90.44 111 SER A C 1
ATOM 879 O O . SER A 1 111 ? -16.062 -4.633 9.357 1.00 90.44 111 SER A O 1
ATOM 881 N N . GLY A 1 112 ? -14.173 -5.289 10.374 1.00 94.06 112 GLY A N 1
ATOM 882 C CA . GLY A 1 112 ? -13.824 -6.383 9.466 1.00 94.06 112 GLY A CA 1
ATOM 883 C C . GLY A 1 112 ? -12.838 -5.958 8.377 1.00 94.06 112 GLY A C 1
ATOM 884 O O . GLY A 1 112 ? -12.458 -4.796 8.286 1.00 94.06 112 GLY A O 1
ATOM 885 N N . GLY A 1 113 ? -12.426 -6.908 7.534 1.00 96.69 113 GLY A N 1
ATOM 886 C CA . GLY A 1 113 ? -11.384 -6.697 6.527 1.00 96.69 113 GLY A CA 1
ATOM 887 C C . GLY A 1 113 ? -11.860 -6.960 5.104 1.00 96.69 113 GLY A C 1
ATOM 888 O O . GLY A 1 113 ? -13.049 -6.840 4.790 1.00 96.69 113 GLY A O 1
ATOM 889 N N . TYR A 1 114 ? -10.915 -7.365 4.253 1.00 98.12 114 TYR A N 1
ATOM 890 C CA . TYR A 1 114 ? -11.132 -7.638 2.828 1.00 98.12 114 TYR A CA 1
ATOM 891 C C . TYR A 1 114 ? -12.352 -8.528 2.566 1.00 98.12 114 TYR A C 1
ATOM 893 O O . TYR A 1 114 ? -13.280 -8.127 1.870 1.00 98.12 114 TYR A O 1
ATOM 901 N N . LYS A 1 115 ? -12.395 -9.717 3.183 1.00 97.88 115 LYS A N 1
ATOM 902 C CA . LYS A 1 115 ? -13.463 -10.705 2.974 1.00 97.88 115 LYS A CA 1
ATOM 903 C C . LYS A 1 115 ? -14.846 -10.136 3.299 1.00 97.88 115 LYS A C 1
ATOM 905 O O . LYS A 1 115 ? -15.765 -10.260 2.494 1.00 97.88 115 LYS A O 1
ATOM 910 N N . GLN A 1 116 ? -15.004 -9.522 4.472 1.00 97.75 116 GLN A N 1
ATOM 911 C CA . GLN A 1 116 ? -16.283 -8.957 4.909 1.00 97.75 116 GLN A CA 1
ATOM 912 C C . GLN A 1 116 ? -16.724 -7.819 3.986 1.00 97.75 116 GLN A C 1
ATOM 914 O O . GLN A 1 116 ? -17.898 -7.736 3.626 1.00 97.75 116 GLN A O 1
ATOM 919 N N . GLN A 1 117 ? -15.786 -6.964 3.573 1.00 97.62 117 GLN A N 1
ATOM 920 C CA . GLN A 1 117 ? -16.078 -5.867 2.663 1.00 97.62 117 GLN A CA 1
ATOM 921 C C . GLN A 1 117 ? -16.488 -6.364 1.270 1.00 97.62 117 GLN A C 1
ATOM 923 O O . GLN A 1 117 ? -17.470 -5.854 0.729 1.00 97.62 117 GLN A O 1
ATOM 928 N N . THR A 1 118 ? -15.808 -7.374 0.716 1.00 97.50 118 THR A N 1
ATOM 929 C CA . THR A 1 118 ? -16.176 -7.972 -0.576 1.00 97.50 118 THR A CA 1
ATOM 930 C C . THR A 1 118 ? -17.602 -8.508 -0.535 1.00 97.50 118 THR A C 1
ATOM 932 O O . THR A 1 118 ? -18.414 -8.138 -1.379 1.00 97.50 118 THR A O 1
ATOM 935 N N . LEU A 1 119 ? -17.937 -9.319 0.476 1.00 97.88 119 LEU A N 1
ATOM 936 C CA . LEU A 1 119 ? -19.274 -9.907 0.618 1.00 97.88 119 LEU A CA 1
ATOM 937 C C . LEU A 1 119 ? -20.360 -8.832 0.733 1.00 97.88 119 LEU A C 1
ATOM 939 O O . LEU A 1 119 ? -21.311 -8.848 -0.044 1.00 97.88 119 LEU A O 1
ATOM 943 N N . LYS A 1 120 ? -20.163 -7.848 1.620 1.00 97.50 120 LYS A N 1
ATOM 944 C CA . LYS A 1 120 ? -21.112 -6.747 1.833 1.00 97.50 120 LYS A CA 1
ATOM 945 C C . LYS A 1 120 ? -21.328 -5.913 0.570 1.00 97.50 120 LYS A C 1
ATOM 947 O O . LYS A 1 120 ? -22.438 -5.456 0.313 1.00 97.50 120 LYS A O 1
ATOM 952 N N . ASN A 1 121 ? -20.275 -5.674 -0.209 1.00 97.50 121 ASN A N 1
ATOM 953 C CA . ASN A 1 121 ? -20.379 -4.903 -1.444 1.00 97.50 121 ASN A CA 1
ATOM 954 C C . ASN A 1 121 ? -21.061 -5.707 -2.557 1.00 97.50 121 ASN A C 1
ATOM 956 O O . ASN A 1 121 ? -21.921 -5.158 -3.237 1.00 97.50 121 ASN A O 1
ATOM 960 N N . MET A 1 122 ? -20.766 -7.001 -2.700 1.00 97.62 122 MET A N 1
ATOM 961 C CA . MET A 1 122 ? -21.472 -7.845 -3.669 1.00 97.62 122 MET A CA 1
ATOM 962 C C . MET A 1 122 ? -22.956 -8.022 -3.305 1.00 97.62 122 MET A C 1
ATOM 964 O O . MET A 1 122 ? -23.804 -7.952 -4.187 1.00 97.62 122 MET A O 1
ATOM 968 N N . GLU A 1 123 ? -23.297 -8.167 -2.020 1.00 98.00 123 GLU A N 1
ATOM 969 C CA . GLU A 1 123 ? -24.693 -8.206 -1.543 1.00 98.00 123 GLU A CA 1
ATOM 970 C C . GLU A 1 123 ? -25.467 -6.938 -1.916 1.00 98.00 123 GLU A C 1
ATOM 972 O O . GLU A 1 123 ? -26.620 -7.019 -2.340 1.00 98.00 123 GLU A O 1
ATOM 977 N N . LYS A 1 124 ? -24.826 -5.766 -1.823 1.00 97.81 124 LYS A N 1
ATOM 978 C CA . LYS A 1 124 ? -25.418 -4.505 -2.291 1.00 97.81 124 LYS A CA 1
ATOM 979 C C . LYS A 1 124 ? -25.667 -4.514 -3.796 1.00 97.81 124 LYS A C 1
ATOM 981 O O . LYS A 1 124 ? -26.736 -4.096 -4.220 1.00 97.81 124 LYS A O 1
ATOM 986 N N . GLU A 1 125 ? -24.722 -4.997 -4.601 1.00 98.00 125 GLU A N 1
ATOM 987 C CA . GLU A 1 125 ? -24.907 -5.077 -6.056 1.00 98.00 125 GLU A CA 1
ATOM 988 C C . GLU A 1 125 ? -26.043 -6.037 -6.442 1.00 98.00 125 GLU A C 1
ATOM 990 O O . GLU A 1 125 ? -26.797 -5.742 -7.369 1.00 98.00 125 GLU A O 1
ATOM 995 N N . VAL A 1 126 ? -26.228 -7.134 -5.695 1.00 97.94 126 VAL A N 1
ATOM 996 C CA . VAL A 1 126 ? -27.393 -8.024 -5.852 1.00 97.94 126 VAL A CA 1
ATOM 997 C C . VAL A 1 126 ? -28.686 -7.294 -5.492 1.00 97.94 126 VAL A C 1
ATOM 999 O O . VAL A 1 126 ? -29.636 -7.314 -6.271 1.00 97.94 126 VAL A O 1
ATOM 1002 N N . ALA A 1 127 ? -28.721 -6.592 -4.355 1.00 97.94 127 ALA A N 1
ATOM 1003 C CA . ALA A 1 127 ? -29.891 -5.820 -3.932 1.00 97.94 127 ALA A CA 1
ATOM 1004 C C . ALA A 1 127 ? -30.252 -4.695 -4.921 1.00 97.94 127 ALA A C 1
ATOM 1006 O O . ALA A 1 127 ? -31.428 -4.393 -5.110 1.00 97.94 127 ALA A O 1
ATOM 1007 N N . PHE A 1 128 ? -29.258 -4.104 -5.589 1.00 97.75 128 PHE A N 1
ATOM 1008 C CA . PHE A 1 128 ? -29.455 -3.109 -6.647 1.00 97.75 128 PHE A CA 1
ATOM 1009 C C . PHE A 1 128 ? -29.794 -3.711 -8.020 1.00 97.75 128 PHE A C 1
ATOM 1011 O O . PHE A 1 128 ? -29.946 -2.959 -8.981 1.00 97.75 128 PHE A O 1
ATOM 1018 N N . GLY A 1 129 ? -29.886 -5.039 -8.145 1.00 97.31 129 GLY A N 1
ATOM 1019 C CA . GLY A 1 129 ? -30.162 -5.719 -9.413 1.00 97.31 129 GLY A CA 1
ATOM 1020 C C . GLY A 1 129 ? -29.022 -5.636 -10.435 1.00 97.31 129 GLY A C 1
ATOM 1021 O O . GLY A 1 129 ? -29.230 -5.935 -11.608 1.00 97.31 129 GLY A O 1
ATOM 1022 N N . LYS A 1 130 ? -27.819 -5.232 -10.007 1.00 97.75 130 LYS A N 1
ATOM 1023 C CA . LYS A 1 130 ? -26.614 -5.123 -10.848 1.00 97.75 130 LYS A CA 1
ATOM 1024 C C . LYS A 1 130 ? -25.805 -6.419 -10.904 1.00 97.75 130 LYS A C 1
ATOM 1026 O O . LYS A 1 130 ? -24.945 -6.559 -11.766 1.00 97.75 130 LYS A O 1
ATOM 1031 N N . MET A 1 131 ? -26.075 -7.354 -9.994 1.00 97.69 131 MET A N 1
ATOM 1032 C CA . MET A 1 131 ? -25.453 -8.675 -9.934 1.00 97.69 131 MET A CA 1
ATOM 1033 C C . MET A 1 131 ? -26.525 -9.747 -9.743 1.00 97.69 131 MET A C 1
ATOM 1035 O O . MET A 1 131 ? -27.423 -9.597 -8.915 1.00 97.69 131 MET A O 1
ATOM 1039 N N . GLN A 1 132 ? -26.424 -10.849 -10.483 1.00 98.19 132 GLN A N 1
ATOM 1040 C CA . GLN A 1 132 ? -27.338 -11.979 -10.309 1.00 98.19 132 GLN A CA 1
ATOM 1041 C C . GLN A 1 132 ? -26.962 -12.809 -9.065 1.00 98.19 132 GLN A C 1
ATOM 1043 O O . GLN A 1 132 ? -25.773 -12.976 -8.784 1.00 98.19 132 GLN A O 1
ATOM 1048 N N . PRO A 1 133 ? -27.926 -13.411 -8.340 1.00 97.75 133 PRO A N 1
ATOM 1049 C CA . PRO A 1 133 ? -27.619 -14.250 -7.176 1.00 97.75 133 PRO A CA 1
ATOM 1050 C C . PRO A 1 133 ? -26.677 -15.425 -7.486 1.00 97.75 133 PRO A C 1
ATOM 1052 O O . PRO A 1 133 ? -25.795 -15.748 -6.692 1.00 97.75 133 PRO A O 1
ATOM 1055 N N . SER A 1 134 ? -26.810 -16.044 -8.663 1.00 97.81 134 SER A N 1
ATOM 1056 C CA . SER A 1 134 ? -25.907 -17.113 -9.113 1.00 97.81 134 SER A CA 1
ATOM 1057 C C . SER A 1 134 ? -24.468 -16.619 -9.296 1.00 97.81 134 SER A C 1
ATOM 1059 O O . SER A 1 134 ? -23.521 -17.301 -8.901 1.00 97.81 134 SER A O 1
ATOM 1061 N N . GLU A 1 135 ? -24.300 -15.411 -9.836 1.00 97.50 135 GLU A N 1
ATOM 1062 C CA . GLU A 1 135 ? -23.001 -14.761 -9.988 1.00 97.50 135 GLU A CA 1
ATOM 1063 C C . GLU A 1 135 ? -22.369 -14.440 -8.628 1.00 97.50 135 GLU A C 1
ATOM 1065 O O . GLU A 1 135 ? -21.182 -14.705 -8.438 1.00 97.50 135 GLU A O 1
ATOM 1070 N N . TYR A 1 136 ? -23.154 -13.950 -7.660 1.00 97.75 136 TYR A N 1
ATOM 1071 C CA . TYR A 1 136 ? -22.689 -13.728 -6.286 1.00 97.75 136 TYR A CA 1
ATOM 1072 C C . TYR A 1 136 ? -22.106 -15.007 -5.677 1.00 97.75 136 TYR A C 1
ATOM 1074 O O . TYR A 1 136 ? -21.003 -14.985 -5.131 1.00 97.75 136 TYR A O 1
ATOM 1082 N N . HIS A 1 137 ? -22.818 -16.133 -5.787 1.00 97.94 137 HIS A N 1
ATOM 1083 C CA . HIS A 1 137 ? -22.352 -17.403 -5.230 1.00 97.94 137 HIS A CA 1
ATOM 1084 C C . HIS A 1 137 ? -21.070 -17.897 -5.901 1.00 97.94 137 HIS A C 1
ATOM 1086 O O . HIS A 1 137 ? -20.169 -18.352 -5.196 1.00 97.94 137 HIS A O 1
ATOM 1092 N N . LYS A 1 138 ? -20.959 -17.745 -7.227 1.00 97.75 138 LYS A N 1
ATOM 1093 C CA . LYS A 1 138 ? -19.735 -18.071 -7.964 1.00 97.75 138 LYS A CA 1
ATOM 1094 C C . LYS A 1 138 ? -18.558 -17.210 -7.497 1.00 97.75 138 L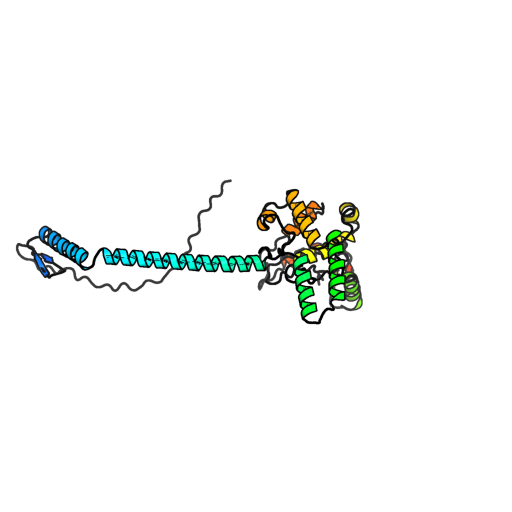YS A C 1
ATOM 1096 O O . LYS A 1 138 ? -17.580 -17.749 -6.996 1.00 97.75 138 LYS A O 1
ATOM 1101 N N . ARG A 1 139 ? -18.685 -15.877 -7.548 1.00 97.19 139 ARG A N 1
ATOM 1102 C CA . ARG A 1 139 ? -17.616 -14.953 -7.121 1.00 97.19 139 ARG A CA 1
ATOM 1103 C C . ARG A 1 139 ? -17.229 -15.148 -5.655 1.00 97.19 139 ARG A C 1
ATOM 1105 O O . ARG A 1 139 ? -16.065 -15.011 -5.296 1.00 97.19 139 ARG A O 1
ATOM 1112 N N . LYS A 1 140 ? -18.193 -15.479 -4.791 1.00 97.75 140 LYS A N 1
ATOM 1113 C CA . LYS A 1 140 ? -17.936 -15.823 -3.388 1.00 97.75 140 LYS A CA 1
ATOM 1114 C C . LYS A 1 140 ? -17.090 -17.090 -3.257 1.00 97.75 140 LYS A C 1
ATOM 1116 O O . LYS A 1 140 ? -16.206 -17.106 -2.405 1.00 97.75 140 LYS A O 1
ATOM 1121 N N . ALA A 1 141 ? -17.359 -18.126 -4.051 1.00 98.00 141 ALA A N 1
ATOM 1122 C CA . ALA A 1 141 ? -16.562 -19.350 -4.061 1.00 98.00 141 ALA A CA 1
ATOM 1123 C C . ALA A 1 141 ? -15.135 -19.078 -4.566 1.00 98.00 141 ALA A C 1
ATOM 1125 O O . ALA A 1 141 ? -14.189 -19.370 -3.837 1.00 98.00 141 ALA A O 1
ATOM 1126 N N . ASP A 1 142 ? -14.997 -18.410 -5.716 1.00 97.06 142 ASP A N 1
ATOM 1127 C CA . ASP A 1 142 ? -13.703 -18.050 -6.322 1.00 97.06 142 ASP A CA 1
ATOM 1128 C C . ASP A 1 142 ? -12.846 -17.200 -5.356 1.00 97.06 142 ASP A C 1
ATOM 1130 O O . ASP A 1 142 ? -11.653 -17.441 -5.153 1.00 97.06 142 ASP A O 1
ATOM 1134 N N . MET A 1 143 ? -13.475 -16.233 -4.672 1.00 97.12 143 MET A N 1
ATOM 1135 C CA . MET A 1 143 ? -12.826 -15.436 -3.627 1.00 97.12 143 MET A CA 1
ATOM 1136 C C . MET A 1 143 ? -12.352 -16.319 -2.466 1.00 97.12 143 MET A C 1
ATOM 1138 O O . MET A 1 143 ? -11.231 -16.160 -1.992 1.00 97.12 143 MET A O 1
ATOM 1142 N N . MET A 1 144 ? -13.196 -17.222 -1.961 1.00 97.88 144 MET A N 1
ATOM 1143 C CA . MET A 1 144 ? -12.838 -18.089 -0.833 1.00 97.88 144 MET A CA 1
ATOM 1144 C C . MET A 1 144 ? -11.677 -19.029 -1.168 1.00 97.88 144 MET A C 1
ATOM 1146 O O . MET A 1 144 ? -10.822 -19.244 -0.312 1.00 97.88 144 MET A O 1
ATOM 1150 N N . GLU A 1 145 ? -11.624 -19.540 -2.397 1.00 97.94 145 GLU A N 1
ATOM 1151 C CA . GLU A 1 145 ? -10.515 -20.348 -2.906 1.00 97.94 145 GLU A CA 1
ATOM 1152 C C . GLU A 1 145 ? -9.211 -19.538 -2.965 1.00 97.94 145 GLU A C 1
ATOM 1154 O O . GLU A 1 145 ? -8.200 -19.937 -2.386 1.00 97.94 145 GLU A O 1
ATOM 1159 N N . SER A 1 146 ? -9.258 -18.342 -3.555 1.00 97.44 146 SER A N 1
ATOM 1160 C CA . SER A 1 146 ? -8.106 -17.431 -3.649 1.00 97.44 146 SER A CA 1
ATOM 1161 C C . SER A 1 146 ? -7.550 -17.056 -2.268 1.00 97.44 146 SER A C 1
ATOM 1163 O O . SER A 1 146 ? -6.338 -17.039 -2.043 1.00 97.44 146 SER A O 1
ATOM 1165 N N . LEU A 1 147 ? -8.437 -16.821 -1.294 1.00 97.75 147 LEU A N 1
ATOM 1166 C CA . LEU A 1 147 ? -8.054 -16.575 0.098 1.00 97.75 147 LEU A CA 1
ATOM 1167 C C . LEU A 1 147 ? -7.423 -17.802 0.768 1.00 97.75 147 LEU A C 1
ATOM 1169 O O . LEU A 1 147 ? -6.504 -17.632 1.564 1.00 97.75 147 LEU A O 1
ATOM 1173 N N . ALA A 1 148 ? -7.893 -19.013 0.459 1.00 97.69 148 ALA A N 1
ATOM 1174 C CA . ALA A 1 148 ? -7.345 -20.248 1.017 1.00 97.69 148 ALA A CA 1
ATOM 1175 C C . ALA A 1 148 ? -5.929 -20.535 0.494 1.00 97.69 148 ALA A C 1
ATOM 1177 O O . ALA A 1 148 ? -5.058 -20.917 1.273 1.00 97.69 148 ALA A O 1
ATOM 1178 N N . PHE A 1 149 ? -5.680 -20.297 -0.797 1.00 96.94 149 PHE A N 1
ATOM 1179 C CA . PHE A 1 149 ? -4.341 -20.416 -1.382 1.00 96.94 149 PHE A CA 1
ATOM 1180 C C . PHE A 1 149 ? -3.429 -19.227 -1.056 1.00 96.94 149 PHE A C 1
ATOM 1182 O O . PHE A 1 149 ? -2.209 -19.332 -1.166 1.00 96.94 149 PHE A O 1
ATOM 1189 N N . GLY A 1 150 ? -4.000 -18.090 -0.652 1.00 97.69 150 GLY A N 1
ATOM 1190 C CA . GLY A 1 150 ? -3.254 -16.857 -0.416 1.00 97.69 150 GLY A CA 1
ATOM 1191 C C . GLY A 1 150 ? -2.776 -16.177 -1.704 1.00 97.69 150 GLY A C 1
ATOM 1192 O O . GLY A 1 150 ? -1.875 -15.343 -1.643 1.00 97.69 150 GLY A O 1
ATOM 1193 N N . ILE A 1 151 ? -3.363 -16.516 -2.853 1.00 98.06 151 ILE A N 1
ATOM 1194 C CA . ILE A 1 151 ? -2.979 -16.021 -4.181 1.00 98.06 151 ILE A CA 1
ATOM 1195 C C . ILE A 1 151 ? -4.031 -15.017 -4.656 1.00 98.06 151 ILE A C 1
ATOM 1197 O O . ILE A 1 151 ? -5.225 -15.208 -4.430 1.00 98.06 151 ILE A O 1
ATOM 1201 N N . ASP A 1 152 ? -3.595 -13.912 -5.260 1.00 98.19 152 ASP A N 1
ATOM 1202 C CA . ASP A 1 152 ? -4.496 -12.932 -5.871 1.00 98.19 152 ASP A CA 1
ATOM 1203 C C . ASP A 1 152 ? -5.194 -13.540 -7.096 1.00 98.19 152 ASP A C 1
ATOM 1205 O O . ASP A 1 152 ? -4.560 -14.207 -7.914 1.00 98.19 152 ASP A O 1
ATOM 1209 N N . ASP A 1 153 ? -6.499 -13.301 -7.231 1.00 96.50 153 ASP A N 1
ATOM 1210 C CA . ASP A 1 153 ? -7.311 -13.865 -8.317 1.00 96.50 153 ASP A CA 1
ATOM 1211 C C . ASP A 1 153 ? -7.002 -13.249 -9.695 1.00 96.50 153 ASP A C 1
ATOM 1213 O O . ASP A 1 153 ? -7.464 -13.745 -10.725 1.00 96.50 153 ASP A O 1
ATOM 1217 N N . GLY A 1 154 ? -6.217 -12.166 -9.735 1.00 96.94 154 GLY A N 1
ATOM 1218 C CA . GLY A 1 154 ? -5.808 -11.488 -10.956 1.00 96.94 154 GLY A CA 1
ATOM 1219 C C . GLY A 1 154 ? -6.943 -10.764 -11.680 1.00 96.94 154 GLY A C 1
ATOM 1220 O O . GLY A 1 154 ? -6.721 -10.259 -12.779 1.00 96.94 154 GLY A O 1
ATOM 1221 N N . THR A 1 155 ? -8.141 -10.673 -11.096 1.00 96.38 155 THR A N 1
ATOM 1222 C CA . THR A 1 155 ? -9.311 -10.051 -11.739 1.00 96.38 155 THR A CA 1
ATOM 1223 C C . THR A 1 155 ? -9.161 -8.542 -11.918 1.00 96.38 155 THR A C 1
ATOM 1225 O O . THR A 1 155 ? -9.812 -7.960 -12.783 1.00 96.38 155 THR A O 1
ATOM 1228 N N . THR A 1 156 ? -8.287 -7.906 -11.132 1.00 97.00 156 THR A N 1
ATOM 1229 C CA . THR A 1 156 ? -7.974 -6.470 -11.216 1.00 97.00 156 THR A CA 1
ATOM 1230 C C . THR A 1 156 ? -6.629 -6.178 -11.887 1.00 97.00 156 THR A C 1
ATOM 1232 O O . THR A 1 156 ? -6.141 -5.043 -11.823 1.00 97.00 156 THR A O 1
ATOM 1235 N N . ARG A 1 157 ? -6.014 -7.195 -12.507 1.00 97.62 157 ARG A N 1
ATOM 1236 C CA . ARG A 1 157 ? -4.685 -7.120 -13.117 1.00 97.62 157 ARG A CA 1
ATOM 1237 C C . ARG A 1 157 ? -4.746 -6.661 -14.574 1.00 97.62 157 ARG A C 1
ATOM 1239 O O . ARG A 1 157 ? -5.458 -7.248 -15.384 1.00 97.62 157 ARG A O 1
ATOM 1246 N N . THR A 1 158 ? -3.876 -5.720 -14.928 1.00 96.75 158 THR A N 1
ATOM 1247 C CA . THR A 1 158 ? -3.585 -5.324 -16.312 1.00 96.75 158 THR A CA 1
ATOM 1248 C C . THR A 1 158 ? -2.093 -5.489 -16.594 1.00 96.75 158 THR A C 1
ATOM 1250 O O . THR A 1 158 ? -1.266 -4.841 -15.955 1.00 96.75 158 THR A O 1
ATOM 1253 N N . SER A 1 159 ? -1.744 -6.337 -17.559 1.00 95.69 159 SER A N 1
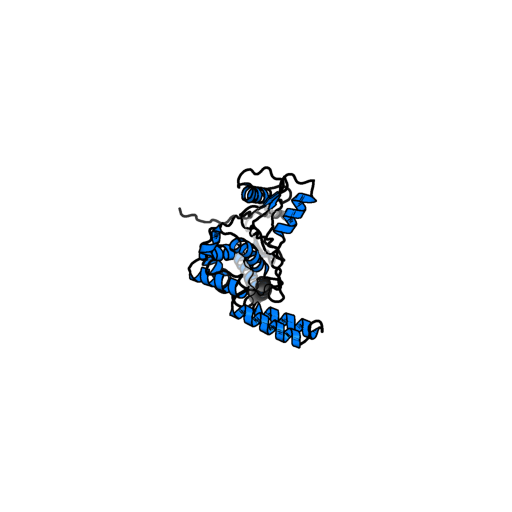ATOM 1254 C CA . SER A 1 159 ? -0.359 -6.595 -17.987 1.00 95.69 159 SER A CA 1
ATOM 1255 C C . SER A 1 159 ? -0.027 -5.871 -19.296 1.00 95.69 159 SER A C 1
ATOM 1257 O O . SER A 1 159 ? -0.927 -5.450 -20.019 1.00 95.69 159 SER A O 1
ATOM 1259 N N . GLY A 1 160 ? 1.263 -5.755 -19.628 1.00 92.94 160 GLY A N 1
ATOM 1260 C CA . GLY A 1 160 ? 1.711 -5.224 -20.924 1.00 92.94 160 GLY A CA 1
ATOM 1261 C C . GLY A 1 160 ? 1.881 -3.701 -20.988 1.00 92.94 160 GLY A C 1
ATOM 1262 O O . GLY A 1 160 ? 2.077 -3.150 -22.070 1.00 92.94 160 GLY A O 1
ATOM 1263 N N . ILE A 1 161 ? 1.769 -2.997 -19.855 1.00 91.06 161 ILE A N 1
ATOM 1264 C CA . ILE A 1 161 ? 1.819 -1.526 -19.813 1.00 91.06 161 ILE A CA 1
ATOM 1265 C C . ILE A 1 161 ? 3.209 -1.018 -20.196 1.00 91.06 161 ILE A C 1
ATOM 1267 O O . ILE A 1 161 ? 3.327 -0.098 -21.001 1.00 91.06 161 ILE A O 1
ATOM 1271 N N . THR A 1 162 ? 4.267 -1.619 -19.652 1.00 89.12 162 THR A N 1
ATOM 1272 C CA . THR A 1 162 ? 5.649 -1.213 -19.937 1.00 89.12 162 THR A CA 1
ATOM 1273 C C . THR A 1 162 ? 5.995 -1.418 -21.413 1.00 89.12 162 THR A C 1
ATOM 1275 O O . THR A 1 162 ? 6.621 -0.558 -22.030 1.00 89.12 162 THR A O 1
ATOM 1278 N N . GLU A 1 163 ? 5.542 -2.521 -22.004 1.00 91.94 163 GLU A N 1
ATOM 1279 C CA . GLU A 1 163 ? 5.719 -2.854 -23.414 1.00 91.94 163 GLU A CA 1
ATOM 1280 C C . GLU A 1 163 ? 4.952 -1.879 -24.317 1.00 91.94 163 GLU A C 1
ATOM 1282 O O . GLU A 1 163 ? 5.514 -1.363 -25.284 1.00 91.94 163 GLU A O 1
ATOM 1287 N N . ALA A 1 164 ? 3.700 -1.561 -23.970 1.00 93.44 164 ALA A N 1
ATOM 1288 C CA . ALA A 1 164 ? 2.902 -0.568 -24.686 1.00 93.44 164 ALA A CA 1
ATOM 1289 C C . ALA A 1 164 ? 3.542 0.831 -24.632 1.00 93.44 164 ALA A C 1
ATOM 1291 O O . ALA A 1 164 ? 3.634 1.505 -25.658 1.00 93.44 164 ALA A O 1
ATOM 1292 N N . LEU A 1 165 ? 4.049 1.248 -23.465 1.00 91.12 165 LEU A N 1
ATOM 1293 C CA . LEU A 1 165 ? 4.777 2.511 -23.314 1.00 91.12 165 LEU A CA 1
ATOM 1294 C C . LEU A 1 165 ? 6.071 2.519 -24.136 1.00 91.12 165 LEU A C 1
ATOM 1296 O O . LEU A 1 165 ? 6.375 3.520 -24.780 1.00 91.12 165 LEU A O 1
ATOM 1300 N N . CYS A 1 166 ? 6.815 1.412 -24.159 1.00 90.31 166 CYS A N 1
ATOM 1301 C CA . CYS A 1 166 ? 8.026 1.291 -24.968 1.00 90.31 166 CYS A CA 1
ATOM 1302 C C . CYS A 1 166 ? 7.730 1.521 -26.460 1.00 90.31 166 CYS A C 1
ATOM 1304 O O . CYS A 1 166 ? 8.383 2.352 -27.096 1.00 90.31 166 CYS A O 1
ATOM 1306 N N . LEU A 1 167 ? 6.689 0.866 -26.989 1.00 92.44 167 LEU A N 1
ATOM 1307 C CA . LEU A 1 167 ? 6.244 1.038 -28.375 1.00 92.44 167 LEU A CA 1
ATOM 1308 C C . LEU A 1 167 ? 5.784 2.473 -28.661 1.00 92.44 167 LEU A C 1
ATOM 1310 O O . LEU A 1 167 ? 6.154 3.044 -29.689 1.00 92.44 167 LEU A O 1
ATOM 1314 N N . TYR A 1 168 ? 5.020 3.069 -27.746 1.00 92.06 168 TYR A N 1
ATOM 1315 C CA . TYR A 1 168 ? 4.546 4.447 -27.866 1.00 92.06 168 TYR A CA 1
ATOM 1316 C C . TYR A 1 168 ? 5.708 5.449 -27.936 1.00 92.06 168 TYR A C 1
ATOM 1318 O O . TYR A 1 168 ? 5.781 6.274 -28.851 1.00 92.06 168 TYR A O 1
ATOM 1326 N N . TYR A 1 169 ? 6.672 5.356 -27.015 1.00 89.12 169 TYR A N 1
ATOM 1327 C CA . TYR A 1 169 ? 7.809 6.277 -26.988 1.00 89.12 169 TYR A CA 1
ATOM 1328 C C . TYR A 1 169 ? 8.796 6.054 -28.130 1.00 89.12 169 TYR A C 1
ATOM 1330 O O . TYR A 1 169 ? 9.439 7.010 -28.573 1.00 89.12 169 TYR A O 1
ATOM 1338 N N . GLN A 1 170 ? 8.914 4.830 -28.648 1.00 89.31 170 GLN A N 1
ATOM 1339 C CA . GLN A 1 170 ? 9.718 4.579 -29.841 1.00 89.31 170 GLN A CA 1
ATOM 1340 C C . GLN A 1 170 ? 9.101 5.234 -31.078 1.00 89.31 170 GLN A C 1
ATOM 1342 O O . GLN A 1 170 ? 9.818 5.920 -31.808 1.00 89.31 170 GLN A O 1
ATOM 1347 N N . ASN A 1 171 ? 7.791 5.079 -31.283 1.00 90.25 171 ASN A N 1
ATOM 1348 C CA . ASN A 1 171 ? 7.170 5.355 -32.579 1.00 90.25 171 ASN A CA 1
ATOM 1349 C C . ASN A 1 171 ? 6.430 6.698 -32.664 1.00 90.25 171 ASN A C 1
ATOM 1351 O O . ASN A 1 171 ? 6.475 7.351 -33.705 1.00 90.25 171 ASN A O 1
ATOM 1355 N N . GLU A 1 172 ? 5.754 7.125 -31.597 1.00 87.44 172 GLU A N 1
ATOM 1356 C CA . GLU A 1 172 ? 4.759 8.206 -31.676 1.00 87.44 172 GLU A CA 1
ATOM 1357 C C . GLU A 1 172 ? 5.250 9.526 -31.073 1.00 87.44 172 GLU A C 1
ATOM 1359 O O . GLU A 1 172 ? 5.048 10.596 -31.649 1.00 87.44 172 GLU A O 1
ATOM 1364 N N . CYS A 1 173 ? 5.936 9.480 -29.930 1.00 81.56 173 CYS A N 1
ATOM 1365 C CA . CYS A 1 173 ? 6.260 10.690 -29.175 1.00 81.56 173 CYS A CA 1
ATOM 1366 C C . CYS A 1 173 ? 7.582 11.330 -29.624 1.00 81.56 173 CYS A C 1
ATOM 1368 O O . CYS A 1 173 ? 8.643 10.797 -29.323 1.00 81.56 173 CYS A O 1
ATOM 1370 N N . LYS A 1 174 ? 7.567 12.467 -30.331 1.00 79.19 174 LYS A N 1
ATOM 1371 C CA . LYS A 1 174 ? 8.794 13.086 -30.887 1.00 79.19 174 LYS A CA 1
ATOM 1372 C C . LYS A 1 174 ? 9.507 14.075 -29.956 1.00 79.19 174 LYS A C 1
ATOM 1374 O O . LYS A 1 174 ? 10.696 14.302 -30.147 1.00 79.19 174 LYS A O 1
ATOM 1379 N N . ASP A 1 175 ? 8.824 14.596 -28.940 1.00 85.62 175 ASP A N 1
ATOM 1380 C CA . ASP A 1 175 ? 9.309 15.721 -28.118 1.00 85.62 175 ASP A CA 1
ATOM 1381 C C . ASP A 1 175 ? 10.157 15.300 -26.903 1.00 85.62 175 ASP A C 1
ATOM 1383 O O . ASP A 1 175 ? 10.515 16.122 -26.062 1.00 85.62 175 ASP A O 1
ATOM 1387 N N . ILE A 1 176 ? 10.490 14.012 -26.798 1.00 84.00 176 ILE A N 1
ATOM 1388 C CA . ILE A 1 176 ? 11.231 13.430 -25.674 1.00 84.00 176 ILE A CA 1
ATOM 1389 C C . ILE A 1 176 ? 12.595 12.971 -26.164 1.00 84.00 176 ILE A C 1
ATOM 1391 O O . ILE A 1 176 ? 12.661 12.133 -27.069 1.00 84.00 176 ILE A O 1
ATOM 1395 N N . LYS A 1 177 ? 13.680 13.470 -25.553 1.00 84.44 177 LYS A N 1
ATOM 1396 C CA . LYS A 1 177 ? 15.034 13.024 -25.915 1.00 84.44 177 LYS A CA 1
ATOM 1397 C C . LYS A 1 177 ? 15.322 11.634 -25.373 1.00 84.44 177 LYS A C 1
ATOM 1399 O O . LYS A 1 177 ? 15.773 10.772 -26.119 1.00 84.44 177 LYS A O 1
ATOM 1404 N N . HIS A 1 178 ? 15.026 11.422 -24.094 1.00 86.12 178 HIS A N 1
ATOM 1405 C CA . HIS A 1 178 ? 15.220 10.150 -23.415 1.00 86.12 178 HIS A CA 1
ATOM 1406 C C . HIS A 1 178 ? 14.041 9.841 -22.499 1.00 86.12 178 HIS A C 1
ATOM 1408 O O . HIS A 1 178 ? 13.479 10.744 -21.889 1.00 86.12 178 HIS A O 1
ATOM 1414 N N . VAL A 1 179 ? 13.691 8.560 -22.414 1.00 88.62 179 VAL A N 1
ATOM 1415 C CA . VAL A 1 179 ? 12.790 7.983 -21.419 1.00 88.62 179 VAL A CA 1
ATOM 1416 C C . VAL A 1 179 ? 13.438 6.726 -20.855 1.00 88.62 179 VAL A C 1
ATOM 1418 O O . VAL A 1 179 ? 14.007 5.921 -21.595 1.00 88.62 179 VAL A O 1
ATOM 1421 N N . TRP A 1 180 ? 13.321 6.539 -19.545 1.00 89.12 180 TRP A N 1
ATOM 1422 C CA . TRP A 1 180 ? 13.720 5.317 -18.863 1.00 89.12 180 TRP A CA 1
ATOM 1423 C C . TRP A 1 180 ? 12.476 4.631 -18.323 1.00 89.12 180 TRP A C 1
ATOM 1425 O O . TRP A 1 180 ? 11.655 5.264 -17.674 1.00 89.12 180 TRP A O 1
ATOM 1435 N N . LEU A 1 181 ? 12.321 3.346 -18.611 1.00 89.69 181 LEU A N 1
ATOM 1436 C CA . LEU A 1 181 ? 11.212 2.535 -18.129 1.00 89.69 181 LEU A CA 1
ATOM 1437 C C . LEU A 1 181 ? 11.747 1.515 -17.126 1.00 89.69 181 LEU A C 1
ATOM 1439 O O . LEU A 1 181 ? 12.845 0.973 -17.299 1.00 89.69 181 LEU A O 1
ATOM 1443 N N . SER A 1 182 ? 10.976 1.244 -16.073 1.00 90.56 182 SER A N 1
ATOM 1444 C CA . SER A 1 182 ? 11.276 0.140 -15.163 1.00 90.56 182 SER A CA 1
ATOM 1445 C C . SER A 1 182 ? 11.212 -1.192 -15.906 1.00 90.56 182 SER A C 1
ATOM 1447 O O . SER A 1 182 ? 10.666 -1.300 -17.007 1.00 90.56 182 SER A O 1
ATOM 1449 N N . MET A 1 183 ? 11.691 -2.239 -15.252 1.00 90.19 183 MET A N 1
ATOM 1450 C CA . MET A 1 183 ? 11.360 -3.596 -15.641 1.00 90.19 183 MET A CA 1
ATOM 1451 C C . MET A 1 183 ? 9.836 -3.783 -15.661 1.00 90.19 183 MET A C 1
ATOM 1453 O O . MET A 1 183 ? 9.124 -3.181 -14.848 1.00 90.19 183 MET A O 1
ATOM 1457 N N . GLY A 1 184 ? 9.355 -4.628 -16.581 1.00 89.75 184 GLY A N 1
ATOM 1458 C CA . GLY A 1 184 ? 7.934 -4.899 -16.797 1.00 89.75 184 GLY A CA 1
ATOM 1459 C C . GLY A 1 184 ? 7.164 -5.081 -15.491 1.00 89.75 184 GLY A C 1
ATOM 1460 O O . GLY A 1 184 ? 7.568 -5.864 -14.625 1.00 89.75 184 GLY A O 1
ATOM 1461 N N . THR A 1 185 ? 6.066 -4.342 -15.348 1.00 92.19 185 THR A N 1
ATOM 1462 C CA . THR A 1 185 ? 5.189 -4.377 -14.174 1.00 92.19 185 THR A CA 1
ATOM 1463 C C . THR A 1 185 ? 3.742 -4.598 -14.601 1.00 92.19 185 THR A C 1
ATOM 1465 O O . THR A 1 185 ? 3.295 -4.074 -15.620 1.00 92.19 185 THR A O 1
ATOM 1468 N N . ASP A 1 186 ? 3.005 -5.378 -13.816 1.00 95.06 186 ASP A N 1
ATOM 1469 C CA . ASP A 1 186 ? 1.560 -5.477 -13.949 1.00 95.06 186 ASP A CA 1
ATOM 1470 C C . ASP A 1 186 ? 0.948 -4.378 -13.088 1.00 95.06 186 ASP A C 1
ATOM 1472 O O . ASP A 1 186 ? 1.490 -4.037 -12.035 1.00 95.06 186 ASP A O 1
ATOM 1476 N N . HIS A 1 187 ? -0.175 -3.830 -13.533 1.00 95.38 187 HIS A N 1
ATOM 1477 C CA . HIS A 1 187 ? -0.980 -2.908 -12.749 1.00 95.38 187 HIS A CA 1
ATOM 1478 C C . HIS A 1 187 ? -2.089 -3.668 -12.029 1.00 95.38 187 HIS A C 1
ATOM 1480 O O . HIS A 1 187 ? -2.766 -4.489 -12.643 1.00 95.38 187 HIS A O 1
ATOM 1486 N N . PHE A 1 188 ? -2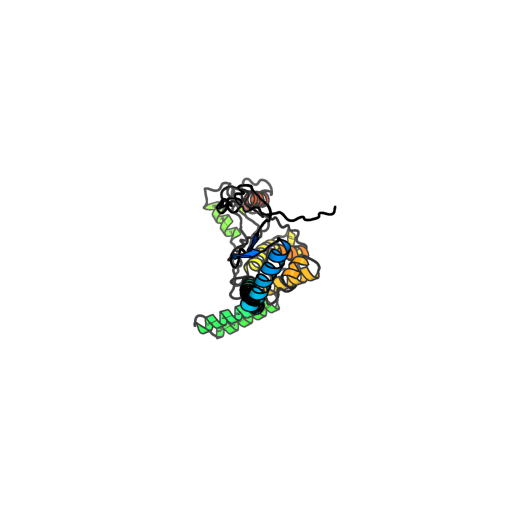.310 -3.352 -10.756 1.00 95.62 188 PHE A N 1
ATOM 1487 C CA . PHE A 1 188 ? -3.398 -3.902 -9.952 1.00 95.62 188 PHE A CA 1
ATOM 1488 C C . PHE A 1 188 ? -4.239 -2.759 -9.393 1.00 95.62 188 PHE A C 1
ATOM 1490 O O . PHE A 1 188 ? -3.732 -1.920 -8.650 1.00 95.62 188 PHE A O 1
ATOM 1497 N N . HIS A 1 189 ? -5.533 -2.734 -9.710 1.00 93.88 189 HIS A N 1
ATOM 1498 C CA . HIS A 1 189 ? -6.457 -1.778 -9.095 1.00 93.88 189 HIS A CA 1
ATOM 1499 C C . HIS A 1 189 ? -7.225 -2.393 -7.918 1.00 93.88 189 HIS A C 1
ATOM 1501 O O . HIS A 1 189 ? -7.242 -3.608 -7.714 1.00 93.88 189 HIS A O 1
ATOM 1507 N N . CYS A 1 190 ? -7.893 -1.542 -7.134 1.00 94.88 190 CYS A N 1
ATOM 1508 C CA . CYS A 1 190 ? -8.718 -1.996 -6.017 1.00 94.88 190 CYS A CA 1
ATOM 1509 C C . CYS A 1 190 ? -9.945 -2.788 -6.496 1.00 94.88 190 CYS A C 1
ATOM 1511 O O . CYS A 1 190 ? -10.648 -2.362 -7.416 1.00 94.88 190 CYS A O 1
ATOM 1513 N N . SER A 1 191 ? -10.242 -3.889 -5.812 1.00 96.31 191 SER A N 1
ATOM 1514 C CA . SER A 1 191 ? -11.462 -4.687 -5.966 1.00 96.31 191 SER A CA 1
ATOM 1515 C C . SER A 1 191 ? -12.568 -4.198 -5.017 1.00 96.31 191 SER A C 1
ATOM 1517 O O . SER A 1 191 ? -12.403 -3.223 -4.276 1.00 96.31 191 SER A O 1
ATOM 1519 N N . PHE A 1 192 ? -13.698 -4.912 -4.961 1.00 95.81 192 PHE A N 1
ATOM 1520 C CA . PHE A 1 192 ? -14.727 -4.658 -3.950 1.00 95.81 192 PHE A CA 1
ATOM 1521 C C . PHE A 1 192 ? -14.228 -4.810 -2.508 1.00 95.81 192 PHE A C 1
ATOM 1523 O O . PHE A 1 192 ? -14.763 -4.125 -1.635 1.00 95.81 192 PHE A O 1
ATOM 1530 N N . GLY A 1 193 ? -13.232 -5.661 -2.253 1.00 96.88 193 GLY A N 1
ATOM 1531 C CA . GLY A 1 193 ? -12.733 -5.944 -0.906 1.00 96.88 193 GLY A CA 1
ATOM 1532 C C . GLY A 1 193 ? -11.843 -4.858 -0.319 1.00 96.88 193 GLY A C 1
ATOM 1533 O O . GLY A 1 193 ? -11.803 -4.694 0.896 1.00 96.88 193 GLY A O 1
ATOM 1534 N N . ASP A 1 194 ? -11.173 -4.090 -1.175 1.00 96.31 194 ASP A N 1
ATOM 1535 C CA . ASP A 1 194 ? -10.099 -3.180 -0.772 1.00 96.31 194 ASP A CA 1
ATOM 1536 C C . ASP A 1 194 ? -10.256 -1.742 -1.274 1.00 96.31 194 ASP A C 1
ATOM 1538 O O . ASP A 1 194 ? -9.455 -0.865 -0.948 1.00 96.31 194 ASP A O 1
ATOM 1542 N N . LYS A 1 195 ? -11.325 -1.454 -2.023 1.00 93.81 195 LYS A N 1
ATOM 1543 C CA . LYS A 1 195 ? -11.657 -0.082 -2.413 1.00 93.81 195 LYS A CA 1
ATOM 1544 C C . LYS A 1 195 ? -11.733 0.826 -1.179 1.00 93.81 195 LYS A C 1
ATOM 1546 O O . LYS A 1 195 ? -12.501 0.560 -0.253 1.00 93.81 195 LYS A O 1
ATOM 1551 N N . GLY A 1 196 ? -10.945 1.901 -1.210 1.00 91.06 196 GLY A N 1
ATOM 1552 C CA . GLY A 1 196 ? -10.867 2.925 -0.162 1.00 91.06 196 GLY A CA 1
ATOM 1553 C C . GLY A 1 196 ? -9.696 2.782 0.815 1.00 91.06 196 GLY A C 1
ATOM 1554 O O . GLY A 1 196 ? -9.472 3.707 1.583 1.00 91.06 196 GLY A O 1
ATOM 1555 N N . TRP A 1 197 ? -8.951 1.672 0.793 1.00 92.88 197 TRP A N 1
ATOM 1556 C CA . TRP A 1 197 ? -7.842 1.443 1.738 1.00 92.88 197 TRP A CA 1
ATOM 1557 C C . TRP A 1 197 ? -6.700 0.569 1.185 1.00 92.88 197 TRP A C 1
ATOM 1559 O O . TRP A 1 197 ? -5.581 0.614 1.682 1.00 92.88 197 TRP A O 1
ATOM 1569 N N . GLY A 1 198 ? -6.944 -0.191 0.113 1.00 94.69 198 GLY A N 1
ATOM 1570 C CA . GLY A 1 198 ? -6.035 -1.201 -0.437 1.00 94.69 198 GLY A CA 1
ATOM 1571 C C . GLY A 1 198 ? -4.784 -0.698 -1.156 1.00 94.69 198 GLY A C 1
ATOM 1572 O O . GLY A 1 198 ? -3.981 -1.513 -1.605 1.00 94.69 198 GLY A O 1
ATOM 1573 N N . CYS A 1 199 ? -4.615 0.615 -1.316 1.00 92.06 199 CYS A N 1
ATOM 1574 C CA . CYS A 1 199 ? -3.604 1.201 -2.200 1.00 92.06 199 CYS A CA 1
ATOM 1575 C C . CYS A 1 199 ? -2.171 0.719 -1.909 1.00 92.06 199 CYS A C 1
ATOM 1577 O O . CYS A 1 199 ? -1.483 0.313 -2.843 1.00 92.06 199 CYS A O 1
ATOM 1579 N N . GLY A 1 200 ? -1.729 0.690 -0.647 1.00 93.75 200 GLY A N 1
ATOM 1580 C CA . GLY A 1 200 ? -0.380 0.238 -0.292 1.00 93.75 200 GLY A CA 1
ATOM 1581 C C . GLY A 1 200 ? -0.145 -1.227 -0.671 1.00 93.75 200 GLY A C 1
ATOM 1582 O O . GLY A 1 200 ? 0.865 -1.564 -1.287 1.00 93.75 200 GLY A O 1
ATOM 1583 N N . TYR A 1 201 ? -1.140 -2.086 -0.433 1.00 97.62 201 TYR A N 1
ATOM 1584 C CA . TYR A 1 201 ? -1.090 -3.500 -0.811 1.00 97.62 201 TYR A CA 1
ATOM 1585 C C . TYR A 1 201 ? -1.072 -3.700 -2.331 1.00 97.62 201 TYR A C 1
ATOM 1587 O O . TYR A 1 201 ? -0.298 -4.509 -2.839 1.00 97.62 201 TYR A O 1
ATOM 1595 N N . ARG A 1 202 ? -1.889 -2.947 -3.080 1.00 97.19 202 ARG A N 1
ATOM 1596 C CA . ARG A 1 202 ? -1.909 -3.017 -4.551 1.00 97.19 202 ARG A CA 1
ATOM 1597 C C . ARG A 1 202 ? -0.593 -2.538 -5.157 1.00 97.19 202 ARG A C 1
ATOM 1599 O O . ARG A 1 202 ? -0.085 -3.167 -6.077 1.00 97.19 202 ARG A O 1
ATOM 1606 N N . ASN A 1 203 ? 0.018 -1.497 -4.599 1.00 95.19 203 ASN A N 1
ATOM 1607 C CA . ASN A 1 203 ? 1.338 -1.045 -5.039 1.00 95.19 203 ASN A CA 1
ATOM 1608 C C . ASN A 1 203 ? 2.453 -2.031 -4.712 1.00 95.19 203 ASN A C 1
ATOM 1610 O O . ASN A 1 203 ? 3.356 -2.213 -5.529 1.00 95.19 203 ASN A O 1
ATOM 1614 N N . PHE A 1 204 ? 2.356 -2.734 -3.584 1.00 97.19 204 PHE A N 1
ATOM 1615 C CA . PHE A 1 204 ? 3.216 -3.883 -3.340 1.00 97.19 204 PHE A CA 1
ATOM 1616 C C . PHE A 1 204 ? 3.037 -4.961 -4.413 1.00 97.19 204 PHE A C 1
ATOM 1618 O O . PHE A 1 204 ? 4.037 -5.403 -4.962 1.00 97.19 204 PHE A O 1
ATOM 1625 N N . GLN A 1 205 ? 1.805 -5.342 -4.779 1.00 97.81 205 GLN A N 1
ATOM 1626 C CA . GLN A 1 205 ? 1.573 -6.329 -5.847 1.00 97.81 205 GLN A CA 1
ATOM 1627 C C . GLN A 1 205 ? 2.176 -5.888 -7.189 1.00 97.81 205 GLN A C 1
ATOM 1629 O O . GLN A 1 205 ? 2.802 -6.701 -7.871 1.00 97.81 205 GLN A O 1
ATOM 1634 N N . MET A 1 206 ? 2.042 -4.606 -7.548 1.00 96.25 206 MET A N 1
ATOM 1635 C CA . MET A 1 206 ? 2.644 -4.044 -8.763 1.00 96.25 206 MET A CA 1
ATOM 1636 C C . MET A 1 206 ? 4.171 -4.190 -8.727 1.00 96.25 206 MET A C 1
ATOM 1638 O O . MET A 1 206 ? 4.750 -4.856 -9.585 1.00 96.25 206 MET A O 1
ATOM 1642 N N . MET A 1 207 ? 4.827 -3.699 -7.673 1.00 95.62 207 MET A N 1
ATOM 1643 C CA . MET A 1 207 ? 6.274 -3.852 -7.497 1.00 95.62 207 MET A CA 1
ATOM 1644 C C . MET A 1 207 ? 6.718 -5.321 -7.474 1.00 95.62 207 MET A C 1
ATOM 1646 O O . MET A 1 207 ? 7.666 -5.695 -8.165 1.00 95.62 207 MET A O 1
ATOM 1650 N N . PHE A 1 208 ? 6.005 -6.173 -6.740 1.00 96.62 208 PHE A N 1
ATOM 1651 C CA . PHE A 1 208 ? 6.304 -7.595 -6.611 1.00 96.62 208 PHE A CA 1
ATOM 1652 C C . PHE A 1 208 ? 6.189 -8.327 -7.954 1.00 96.62 208 PHE A C 1
ATOM 1654 O O . PHE A 1 208 ? 7.036 -9.158 -8.268 1.00 96.62 208 PHE A O 1
ATOM 1661 N N . SER A 1 209 ? 5.234 -7.951 -8.814 1.00 96.38 209 SER A N 1
ATOM 1662 C CA . SER A 1 209 ? 5.128 -8.496 -10.176 1.00 96.38 209 SER A CA 1
ATOM 1663 C C . SER A 1 209 ? 6.365 -8.217 -11.038 1.00 96.38 209 SER A C 1
ATOM 1665 O O . SER A 1 209 ? 6.728 -9.028 -11.890 1.00 96.38 209 SER A O 1
ATOM 1667 N N . SER A 1 210 ? 7.030 -7.079 -10.826 1.00 95.19 210 SER A N 1
ATOM 1668 C CA . SER A 1 210 ? 8.287 -6.749 -11.502 1.00 95.19 210 SER A CA 1
ATOM 1669 C C . SER A 1 210 ? 9.447 -7.578 -10.949 1.00 95.19 210 SER A C 1
ATOM 1671 O O . SER A 1 210 ? 10.224 -8.145 -11.717 1.00 95.19 210 SER A O 1
ATOM 1673 N N . LEU A 1 211 ? 9.509 -7.742 -9.622 1.00 95.94 211 LEU A N 1
ATOM 1674 C CA . LEU A 1 211 ? 10.512 -8.579 -8.957 1.00 95.94 211 LEU A CA 1
ATOM 1675 C C . LEU A 1 211 ? 10.430 -10.047 -9.401 1.00 95.94 211 LEU A C 1
ATOM 1677 O O . LEU A 1 211 ? 11.465 -10.647 -9.673 1.00 95.94 211 LEU A O 1
ATOM 1681 N N . LEU A 1 212 ? 9.222 -10.602 -9.555 1.00 95.75 212 LEU A N 1
ATOM 1682 C CA . LEU A 1 212 ? 9.023 -11.979 -10.029 1.00 95.75 212 LEU A CA 1
ATOM 1683 C C . LEU A 1 212 ? 9.503 -12.207 -11.467 1.00 95.75 212 LEU A C 1
ATOM 1685 O O . LEU A 1 212 ? 9.948 -13.305 -11.799 1.00 95.75 212 LEU A O 1
ATOM 1689 N N . ARG A 1 213 ? 9.430 -11.186 -12.330 1.00 93.75 213 ARG A N 1
ATOM 1690 C CA . ARG A 1 213 ? 9.961 -11.262 -13.701 1.00 93.75 213 ARG A CA 1
ATOM 1691 C C . ARG A 1 213 ? 11.478 -11.101 -13.755 1.00 93.75 213 ARG A C 1
ATOM 1693 O O . ARG A 1 213 ? 12.098 -11.481 -14.746 1.00 93.75 213 ARG A O 1
ATOM 1700 N N . ASN A 1 214 ? 12.079 -10.518 -12.725 1.00 93.56 214 ASN A N 1
ATOM 1701 C CA . ASN A 1 214 ? 13.495 -10.204 -12.698 1.00 93.56 214 ASN A CA 1
ATOM 1702 C C . ASN A 1 214 ? 14.320 -11.411 -12.239 1.00 93.56 214 ASN A C 1
ATOM 1704 O O . ASN A 1 214 ? 14.246 -11.848 -11.090 1.00 93.56 214 ASN A O 1
ATOM 1708 N N . SER A 1 215 ? 15.173 -11.915 -13.134 1.00 92.69 215 SER A N 1
ATOM 1709 C CA . SER A 1 215 ? 16.026 -13.081 -12.877 1.00 92.69 215 SER A CA 1
ATOM 1710 C C . SER A 1 215 ? 16.938 -12.920 -11.659 1.00 92.69 215 SER A C 1
ATOM 1712 O O . SER A 1 215 ? 17.295 -13.920 -11.047 1.00 92.69 215 SER A O 1
ATOM 1714 N N . THR A 1 216 ? 17.274 -11.684 -11.279 1.00 93.94 216 THR A N 1
ATOM 1715 C CA . THR A 1 216 ? 18.100 -11.370 -10.101 1.00 93.94 216 THR A CA 1
ATOM 1716 C C . THR A 1 216 ? 17.458 -11.840 -8.795 1.00 93.94 216 THR A C 1
ATOM 1718 O O . THR A 1 216 ? 18.170 -12.217 -7.869 1.00 93.94 216 THR A O 1
ATOM 1721 N N . TYR A 1 217 ? 16.124 -11.850 -8.711 1.00 94.75 217 TYR A N 1
ATOM 1722 C CA . TYR A 1 217 ? 15.395 -12.224 -7.492 1.00 94.75 217 TYR A CA 1
ATOM 1723 C C . TYR A 1 217 ? 14.822 -13.644 -7.543 1.00 94.75 217 TYR A C 1
ATOM 1725 O O . TYR A 1 217 ? 14.150 -14.058 -6.601 1.00 94.75 217 TYR A O 1
ATOM 1733 N N . LYS A 1 218 ? 15.088 -14.409 -8.611 1.00 92.38 218 LYS A N 1
ATOM 1734 C CA . LYS A 1 218 ? 14.484 -15.731 -8.837 1.00 92.38 218 LYS A CA 1
ATOM 1735 C C . LYS A 1 218 ? 14.751 -16.713 -7.692 1.00 92.38 218 LYS A C 1
ATOM 1737 O O . LYS A 1 218 ? 13.827 -17.390 -7.253 1.00 92.38 218 LYS A O 1
ATOM 1742 N N . ASP A 1 219 ? 15.984 -16.766 -7.191 1.00 92.12 219 ASP A N 1
ATOM 1743 C CA . ASP A 1 219 ? 16.359 -17.678 -6.101 1.00 92.12 219 ASP A CA 1
ATOM 1744 C C . ASP A 1 219 ? 15.769 -17.238 -4.756 1.00 92.12 219 ASP A C 1
ATOM 1746 O O . ASP A 1 219 ? 15.310 -18.071 -3.974 1.00 92.12 219 ASP A O 1
ATOM 1750 N N . THR A 1 220 ? 15.735 -15.927 -4.509 1.00 92.88 220 THR A N 1
ATOM 1751 C CA . THR A 1 220 ? 15.144 -15.325 -3.306 1.00 92.88 220 THR A CA 1
ATOM 1752 C C . THR A 1 220 ? 13.629 -15.534 -3.250 1.00 92.88 220 THR A C 1
ATOM 1754 O O . THR A 1 220 ? 13.074 -15.769 -2.181 1.00 92.88 220 THR A O 1
ATOM 1757 N N . LEU A 1 221 ? 12.957 -15.489 -4.404 1.00 93.38 221 LEU A N 1
ATOM 1758 C CA . LEU A 1 221 ? 11.500 -15.572 -4.530 1.00 93.38 221 LEU A CA 1
ATOM 1759 C C . LEU A 1 221 ? 10.984 -16.950 -4.959 1.00 93.38 221 LEU A C 1
ATOM 1761 O O . LEU A 1 221 ? 9.799 -17.087 -5.255 1.00 93.38 221 LEU A O 1
ATOM 1765 N N . LYS A 1 222 ? 11.829 -17.988 -4.961 1.00 89.50 222 LYS A N 1
ATOM 1766 C CA . LYS A 1 222 ? 11.448 -19.349 -5.384 1.00 89.50 222 LYS A CA 1
ATOM 1767 C C . LYS A 1 222 ? 10.218 -19.895 -4.641 1.00 89.50 222 LYS A C 1
ATOM 1769 O O . LYS A 1 222 ? 9.373 -20.541 -5.252 1.00 89.50 222 LYS A O 1
ATOM 1774 N N . ASP A 1 223 ? 10.107 -19.576 -3.350 1.00 87.06 223 ASP A N 1
ATOM 1775 C CA . ASP A 1 223 ? 9.028 -20.030 -2.465 1.00 87.06 223 ASP A CA 1
ATOM 1776 C C . ASP A 1 223 ? 7.799 -19.096 -2.522 1.00 87.06 223 ASP A C 1
ATOM 1778 O O . ASP A 1 223 ? 6.749 -19.407 -1.967 1.00 87.06 223 ASP A O 1
ATOM 1782 N N . ASN A 1 224 ? 7.908 -17.959 -3.222 1.00 87.94 224 ASN A N 1
ATOM 1783 C CA . ASN A 1 224 ? 6.866 -16.943 -3.384 1.00 87.94 224 ASN A CA 1
ATOM 1784 C C . ASN A 1 224 ? 6.642 -16.632 -4.872 1.00 87.94 224 ASN A C 1
ATOM 1786 O O . ASN A 1 224 ? 6.710 -15.484 -5.298 1.00 87.94 224 ASN A O 1
ATOM 1790 N N . SER A 1 225 ? 6.384 -17.661 -5.679 1.00 90.44 225 SER A N 1
ATOM 1791 C CA . SER A 1 225 ? 6.304 -17.562 -7.146 1.00 90.44 225 SER A CA 1
ATOM 1792 C C . SER A 1 225 ? 5.004 -16.953 -7.694 1.00 90.44 225 SER A C 1
ATOM 1794 O O . SER A 1 225 ? 4.836 -16.849 -8.908 1.00 90.44 225 SER A O 1
ATOM 1796 N N . SER A 1 226 ? 4.072 -16.568 -6.822 1.00 95.81 226 SER A N 1
ATOM 1797 C CA . SER A 1 226 ? 2.750 -16.044 -7.182 1.00 95.81 226 SER A CA 1
ATOM 1798 C C . SER A 1 226 ? 2.471 -14.721 -6.479 1.00 95.81 226 SER A C 1
ATOM 1800 O O . SER A 1 226 ? 2.999 -14.457 -5.400 1.00 95.81 226 SER A O 1
ATOM 1802 N N . ILE A 1 227 ? 1.613 -13.891 -7.076 1.00 98.06 227 ILE A N 1
ATOM 1803 C CA . ILE A 1 227 ? 1.184 -12.630 -6.465 1.00 98.06 227 ILE A CA 1
ATOM 1804 C C . ILE A 1 227 ? 0.277 -12.945 -5.267 1.00 98.06 227 ILE A C 1
ATOM 1806 O O . ILE A 1 227 ? -0.761 -13.583 -5.458 1.00 98.06 227 ILE A O 1
ATOM 1810 N N . PRO A 1 228 ? 0.624 -12.516 -4.043 1.00 98.25 228 PRO A N 1
ATOM 1811 C CA . PRO A 1 228 ? -0.204 -12.776 -2.875 1.00 98.25 228 PRO A CA 1
ATOM 1812 C C . PRO A 1 228 ? -1.472 -11.916 -2.889 1.00 98.25 228 PRO A C 1
ATOM 1814 O O . PRO A 1 228 ? -1.431 -10.742 -3.268 1.00 98.25 228 PRO A O 1
ATOM 1817 N N . CYS A 1 229 ? -2.595 -12.466 -2.423 1.00 98.50 229 CYS A N 1
ATOM 1818 C CA . CYS A 1 229 ? -3.806 -11.674 -2.183 1.00 98.50 229 CYS A CA 1
ATOM 1819 C C . CYS A 1 229 ? -3.624 -10.740 -0.973 1.00 98.50 229 CYS A C 1
ATOM 1821 O O . CYS A 1 229 ? -2.745 -10.951 -0.136 1.00 98.50 229 CYS A O 1
ATOM 1823 N N . ILE A 1 230 ? -4.473 -9.716 -0.830 1.00 98.56 230 ILE A N 1
ATOM 1824 C CA . ILE A 1 230 ? -4.328 -8.712 0.244 1.00 98.56 230 ILE A CA 1
ATOM 1825 C C . ILE A 1 230 ? -4.259 -9.335 1.649 1.00 98.56 230 ILE A C 1
ATOM 1827 O O . ILE A 1 230 ? -3.318 -9.014 2.374 1.00 98.56 230 ILE A O 1
ATOM 1831 N N . PRO A 1 231 ? -5.153 -10.262 2.051 1.00 98.56 231 PRO A N 1
ATOM 1832 C CA . PRO A 1 231 ? -5.031 -10.911 3.359 1.00 98.56 231 PRO A CA 1
ATOM 1833 C C . PRO A 1 231 ? -3.733 -11.704 3.540 1.00 98.56 231 PRO A C 1
ATOM 1835 O O . PRO A 1 231 ? -3.196 -11.755 4.646 1.00 98.56 231 PRO A O 1
ATOM 1838 N N . LYS A 1 232 ? -3.177 -12.274 2.461 1.00 98.62 232 LYS A N 1
ATOM 1839 C CA . LYS A 1 232 ? -1.865 -12.921 2.520 1.00 98.62 232 LYS A CA 1
ATOM 1840 C C . LYS A 1 232 ? -0.747 -11.900 2.720 1.00 98.62 232 LYS A C 1
ATOM 1842 O O . LYS A 1 232 ? 0.138 -12.159 3.524 1.00 98.62 232 LYS A O 1
ATOM 1847 N N . ILE A 1 233 ? -0.803 -10.736 2.070 1.00 98.69 233 ILE A N 1
ATOM 1848 C CA . ILE A 1 233 ? 0.159 -9.643 2.307 1.00 98.69 233 ILE A CA 1
ATOM 1849 C C . ILE A 1 233 ? 0.091 -9.176 3.768 1.00 98.69 233 ILE A C 1
ATOM 1851 O O . ILE A 1 233 ? 1.130 -9.045 4.407 1.00 98.69 233 ILE A O 1
ATOM 1855 N N . GLN A 1 234 ? -1.116 -8.997 4.320 1.00 98.69 234 GLN A N 1
ATOM 1856 C CA . GLN A 1 234 ? -1.314 -8.672 5.740 1.00 98.69 234 GLN A CA 1
ATOM 1857 C C . GLN A 1 234 ? -0.635 -9.704 6.651 1.00 98.69 234 GLN A C 1
ATOM 1859 O O . GLN A 1 234 ? 0.119 -9.328 7.542 1.00 98.69 234 GLN A O 1
ATOM 1864 N N . SER A 1 235 ? -0.845 -10.998 6.385 1.00 98.50 235 SER A N 1
ATOM 1865 C CA . SER A 1 235 ? -0.177 -12.079 7.117 1.00 98.50 235 SER A CA 1
ATOM 1866 C C . SER A 1 235 ? 1.346 -12.027 6.979 1.00 98.50 235 SER A C 1
ATOM 1868 O O . SER A 1 235 ? 2.035 -12.204 7.972 1.00 98.50 235 SER A O 1
ATOM 1870 N N . LEU A 1 236 ? 1.889 -11.776 5.785 1.00 98.44 236 LEU A N 1
ATOM 1871 C CA . LEU A 1 236 ? 3.341 -11.729 5.580 1.00 98.44 236 LEU A CA 1
ATOM 1872 C C . LEU A 1 236 ? 4.003 -10.561 6.331 1.00 98.44 236 LEU A C 1
ATOM 1874 O O . LEU A 1 236 ? 5.109 -10.719 6.839 1.00 98.44 236 LEU A O 1
ATOM 1878 N N . ILE A 1 237 ? 3.326 -9.413 6.434 1.00 98.69 237 ILE A N 1
ATOM 1879 C CA . ILE A 1 237 ? 3.792 -8.287 7.258 1.00 98.69 237 ILE A CA 1
ATOM 1880 C C . ILE A 1 237 ? 3.768 -8.670 8.745 1.00 98.69 237 ILE A C 1
ATOM 1882 O O . ILE A 1 237 ? 4.744 -8.436 9.450 1.00 98.69 237 ILE A O 1
ATOM 1886 N N . GLU A 1 238 ? 2.693 -9.310 9.218 1.00 98.62 238 GLU A N 1
ATOM 1887 C CA . GLU A 1 238 ? 2.615 -9.799 10.602 1.00 98.62 238 GLU A CA 1
ATOM 1888 C C . GLU A 1 238 ? 3.712 -10.826 10.925 1.00 98.62 238 GLU A C 1
ATOM 1890 O O . GLU A 1 238 ? 4.261 -10.802 12.024 1.00 98.62 238 GLU A O 1
ATOM 1895 N N . GLU A 1 239 ? 4.058 -11.718 9.990 1.00 98.31 239 GLU A N 1
ATOM 1896 C CA . GLU A 1 239 ? 5.182 -12.644 10.175 1.00 98.31 239 GLU A CA 1
ATOM 1897 C C . GLU A 1 239 ? 6.526 -11.906 10.228 1.00 98.31 239 GLU A C 1
ATOM 1899 O O . GLU A 1 239 ? 7.334 -12.198 11.105 1.00 98.31 239 GLU A O 1
ATOM 1904 N N . ALA A 1 240 ? 6.743 -10.886 9.388 1.00 98.25 240 ALA A N 1
ATOM 1905 C CA . ALA A 1 240 ? 7.936 -10.041 9.489 1.00 98.25 240 ALA A CA 1
ATOM 1906 C C . ALA A 1 240 ? 8.033 -9.369 10.875 1.00 98.25 240 ALA A C 1
ATOM 1908 O O . ALA A 1 240 ? 9.094 -9.354 11.497 1.00 98.25 240 ALA A O 1
ATOM 1909 N N . TRP A 1 241 ? 6.918 -8.879 11.419 1.00 98.38 241 TRP A N 1
ATOM 1910 C CA . TRP A 1 241 ? 6.897 -8.330 12.777 1.00 98.38 241 TRP A CA 1
ATOM 1911 C C . TRP A 1 241 ? 7.258 -9.366 13.844 1.00 98.38 241 TRP A C 1
ATOM 1913 O O . TRP A 1 241 ? 8.028 -9.065 14.756 1.00 98.38 241 TRP A O 1
ATOM 1923 N N . LYS A 1 242 ? 6.760 -10.602 13.724 1.00 98.06 242 LYS A N 1
ATOM 1924 C CA . LYS A 1 242 ? 7.115 -11.703 14.639 1.00 98.06 242 LYS A CA 1
ATOM 1925 C C . LYS A 1 242 ? 8.590 -12.091 14.553 1.00 98.06 242 LYS A C 1
ATOM 1927 O O . LYS A 1 242 ? 9.165 -12.495 15.559 1.00 98.06 242 LYS A O 1
ATOM 1932 N N . GLU A 1 243 ? 9.202 -11.946 13.382 1.00 97.88 243 GLU A N 1
ATOM 1933 C CA . GLU A 1 243 ? 10.644 -12.129 13.178 1.00 97.88 243 GLU A CA 1
ATOM 1934 C C . GLU A 1 243 ? 11.487 -10.974 13.755 1.00 97.88 243 GLU A C 1
ATOM 1936 O O . GLU A 1 243 ? 12.713 -11.077 13.815 1.00 97.88 243 GLU A O 1
ATOM 1941 N N . GLY A 1 244 ? 10.849 -9.898 14.229 1.00 97.12 244 GLY A N 1
ATOM 1942 C CA . GLY A 1 244 ? 11.496 -8.766 14.893 1.00 97.12 244 GLY A CA 1
ATOM 1943 C C . GLY A 1 244 ? 11.721 -7.545 14.000 1.00 97.12 244 GLY A C 1
ATOM 1944 O O . GLY A 1 244 ? 12.384 -6.599 14.429 1.00 97.12 244 GLY A O 1
ATOM 1945 N N . PHE A 1 245 ? 11.179 -7.533 12.779 1.00 97.44 245 PHE A N 1
ATOM 1946 C CA . PHE A 1 245 ? 11.202 -6.341 11.933 1.00 97.44 245 PHE A CA 1
ATOM 1947 C C . PHE A 1 245 ? 10.201 -5.301 12.455 1.00 97.44 245 PHE A C 1
ATOM 1949 O O . PHE A 1 245 ? 9.062 -5.636 12.752 1.00 97.44 245 PHE A O 1
ATOM 1956 N N . ASP A 1 246 ? 10.632 -4.043 12.565 1.00 96.31 246 ASP A N 1
ATOM 1957 C CA . ASP A 1 246 ? 9.800 -2.878 12.912 1.00 96.31 246 ASP A CA 1
ATOM 1958 C C . ASP A 1 246 ? 8.765 -3.094 14.049 1.00 96.31 246 ASP A C 1
ATOM 1960 O O . ASP A 1 246 ? 7.551 -2.991 13.841 1.00 96.31 246 ASP A O 1
ATOM 1964 N N . PRO A 1 247 ? 9.216 -3.373 15.290 1.00 96.50 247 PRO A N 1
ATOM 1965 C CA . PRO A 1 247 ? 8.313 -3.564 16.428 1.00 96.50 247 PRO A CA 1
ATOM 1966 C C . PRO A 1 247 ? 7.494 -2.307 16.757 1.00 96.50 247 PRO A C 1
ATOM 1968 O O . PRO A 1 247 ? 6.390 -2.410 17.295 1.00 96.50 247 PRO A O 1
ATOM 1971 N N . GLN A 1 248 ? 8.010 -1.117 16.429 1.00 95.44 248 GLN A N 1
ATOM 1972 C CA . GLN A 1 248 ? 7.282 0.133 16.621 1.00 95.44 248 GLN A CA 1
ATOM 1973 C C . GLN A 1 248 ? 6.121 0.239 15.624 1.00 95.44 248 GLN A C 1
ATOM 1975 O O . GLN A 1 248 ? 4.991 0.485 16.048 1.00 95.44 248 GLN A O 1
ATOM 1980 N N . GLY A 1 249 ? 6.362 -0.029 14.337 1.00 92.75 249 GLY A N 1
ATOM 1981 C CA . GLY A 1 249 ? 5.320 -0.163 13.320 1.00 92.75 249 GLY A CA 1
ATOM 1982 C C . GLY A 1 249 ? 4.264 -1.185 13.725 1.00 92.75 249 GLY A C 1
ATOM 1983 O O . GLY A 1 249 ? 3.080 -0.855 13.770 1.00 92.75 249 GLY A O 1
ATOM 1984 N N . ALA A 1 250 ? 4.682 -2.378 14.158 1.00 96.25 250 ALA A N 1
ATOM 1985 C CA . ALA A 1 250 ? 3.771 -3.405 14.664 1.00 96.25 250 ALA A CA 1
ATOM 1986 C C . ALA A 1 250 ? 2.879 -2.885 15.804 1.00 96.25 250 ALA A C 1
ATOM 1988 O O . ALA A 1 250 ? 1.668 -3.114 15.800 1.00 96.25 250 ALA A O 1
ATOM 1989 N N . SER A 1 251 ? 3.443 -2.143 16.763 1.00 95.31 251 SER A N 1
ATOM 1990 C CA . SER A 1 251 ? 2.682 -1.576 17.883 1.00 95.31 251 SER A CA 1
ATOM 1991 C C . SER A 1 251 ? 1.595 -0.588 17.434 1.00 95.31 251 SER A C 1
ATOM 1993 O O . SER A 1 251 ? 0.481 -0.648 17.958 1.00 95.31 251 SER A O 1
ATOM 1995 N N . HIS A 1 252 ? 1.853 0.231 16.403 1.00 90.88 252 HIS A N 1
ATOM 1996 C CA . HIS A 1 252 ? 0.866 1.167 15.849 1.00 90.88 252 HIS A CA 1
ATOM 1997 C C . HIS A 1 252 ? -0.384 0.456 15.309 1.00 90.88 252 HIS A C 1
ATOM 1999 O O . HIS A 1 252 ? -1.491 0.985 15.404 1.00 90.88 252 HIS A O 1
ATOM 2005 N N . PHE A 1 253 ? -0.229 -0.768 14.802 1.00 93.19 253 PHE A N 1
ATOM 2006 C CA . PHE A 1 253 ? -1.324 -1.598 14.293 1.00 93.19 253 PHE A CA 1
ATOM 2007 C C . PHE A 1 253 ? -1.858 -2.600 15.322 1.00 93.19 253 PHE A C 1
ATOM 2009 O O . PHE A 1 253 ? -2.543 -3.553 14.954 1.00 93.19 253 PHE A O 1
ATOM 2016 N N . SER A 1 254 ? -1.530 -2.448 16.611 1.00 93.88 254 SER A N 1
ATOM 2017 C CA . SER A 1 254 ? -1.849 -3.455 17.641 1.00 93.88 254 SER A CA 1
ATOM 2018 C C . SER A 1 254 ? -1.375 -4.868 17.255 1.00 93.88 254 SER A C 1
ATOM 2020 O O . SER A 1 254 ? -2.023 -5.867 17.562 1.00 93.88 254 SER A O 1
ATOM 2022 N N . SER A 1 255 ? -0.251 -4.941 16.531 1.00 95.38 255 SER A N 1
ATOM 2023 C CA . SER A 1 255 ? 0.364 -6.153 15.974 1.00 95.38 255 SER A CA 1
ATOM 2024 C C . SER A 1 255 ? -0.563 -6.983 15.078 1.00 95.38 255 SER A C 1
ATOM 2026 O O . SER A 1 255 ? -0.407 -8.202 14.989 1.00 95.38 255 SER A O 1
ATOM 2028 N N . ARG A 1 256 ? -1.548 -6.345 14.423 1.00 96.88 256 ARG A N 1
ATOM 2029 C CA . ARG A 1 256 ? -2.541 -7.045 13.605 1.00 96.88 256 ARG A CA 1
ATOM 2030 C C . ARG A 1 256 ? -3.030 -6.238 12.399 1.00 96.88 256 ARG A C 1
ATOM 2032 O O . ARG A 1 256 ? -3.610 -5.165 12.526 1.00 96.88 256 ARG A O 1
ATOM 2039 N N . LEU A 1 257 ? -2.916 -6.839 11.222 1.00 98.12 257 LEU A N 1
ATOM 2040 C CA . LEU A 1 257 ? -3.477 -6.378 9.952 1.00 98.12 257 LEU A CA 1
ATOM 2041 C C . LEU A 1 257 ? -4.566 -7.322 9.425 1.00 98.12 257 LEU A C 1
ATOM 2043 O O . LEU A 1 257 ? -5.529 -6.876 8.805 1.00 98.12 257 LEU A O 1
ATOM 2047 N N . GLN A 1 258 ? -4.459 -8.630 9.658 1.00 97.75 258 GLN A N 1
ATOM 2048 C CA . GLN A 1 258 ? -5.429 -9.589 9.144 1.00 97.75 258 GLN A CA 1
ATOM 2049 C C . GLN A 1 258 ? -6.828 -9.329 9.700 1.00 97.75 258 GLN A C 1
ATOM 2051 O O . GLN A 1 258 ? -7.070 -9.326 10.911 1.00 97.75 258 GLN A O 1
ATOM 2056 N N . GLY A 1 259 ? -7.783 -9.174 8.783 1.00 96.38 259 GLY A N 1
ATOM 2057 C CA . GLY A 1 259 ? -9.171 -8.877 9.130 1.00 96.38 259 GLY A CA 1
ATOM 2058 C C . GLY A 1 259 ? -9.425 -7.408 9.469 1.00 96.38 259 GLY A C 1
ATOM 2059 O O . GLY A 1 259 ? -10.514 -7.101 9.950 1.00 96.38 259 GLY A O 1
ATOM 2060 N N . THR A 1 260 ? -8.468 -6.519 9.199 1.00 97.56 260 THR A N 1
ATOM 2061 C CA . THR A 1 260 ? -8.639 -5.063 9.261 1.00 97.56 260 THR A CA 1
ATOM 2062 C C . THR A 1 260 ? -8.625 -4.462 7.853 1.00 97.56 260 THR A C 1
ATOM 2064 O O . THR A 1 260 ? -8.443 -5.168 6.851 1.00 97.56 260 THR A O 1
ATOM 2067 N N . LYS A 1 261 ? -8.833 -3.145 7.785 1.00 96.75 261 LYS A N 1
ATOM 2068 C CA . LYS A 1 261 ? -8.693 -2.328 6.570 1.00 96.75 261 LYS A CA 1
ATOM 2069 C C . LYS A 1 261 ? -7.545 -1.336 6.714 1.00 96.75 261 LYS A C 1
ATOM 2071 O O . LYS A 1 261 ? -7.608 -0.237 6.168 1.00 96.75 261 LYS A O 1
ATOM 2076 N N . ALA A 1 262 ? -6.558 -1.709 7.525 1.00 95.56 262 ALA A N 1
ATOM 2077 C CA . ALA A 1 262 ? -5.451 -0.856 7.905 1.00 95.56 262 ALA A CA 1
ATOM 2078 C C . ALA A 1 262 ? -4.770 -0.251 6.677 1.00 95.56 262 ALA A C 1
ATOM 2080 O O . ALA A 1 262 ? -4.451 -0.952 5.714 1.00 95.56 262 ALA A O 1
ATOM 2081 N N . TRP A 1 263 ? -4.549 1.058 6.718 1.00 93.69 263 TRP A N 1
ATOM 2082 C CA . TRP A 1 263 ? -3.690 1.715 5.744 1.00 93.69 263 TRP A CA 1
ATOM 2083 C C . TRP A 1 263 ? -2.244 1.395 6.100 1.00 93.69 263 TRP A C 1
ATOM 2085 O O . TRP A 1 263 ? -1.832 1.617 7.233 1.00 93.69 263 TRP A O 1
ATOM 2095 N N . ILE A 1 264 ? -1.491 0.881 5.132 1.00 94.81 264 ILE A N 1
ATOM 2096 C CA . ILE A 1 264 ? -0.057 0.616 5.276 1.00 94.81 264 ILE A CA 1
ATOM 2097 C C . ILE A 1 264 ? 0.749 1.613 4.447 1.00 94.81 264 ILE A C 1
ATOM 2099 O O . ILE A 1 264 ? 0.244 2.177 3.471 1.00 94.81 264 ILE A O 1
ATOM 2103 N N . GLY A 1 265 ? 2.004 1.812 4.825 1.00 93.25 265 GLY A N 1
ATOM 2104 C CA . GLY A 1 265 ? 2.938 2.702 4.156 1.00 93.25 265 GLY A CA 1
ATOM 2105 C C . GLY A 1 265 ? 4.242 2.017 3.763 1.00 93.25 265 GLY A C 1
ATOM 2106 O O . GLY A 1 265 ? 4.366 0.793 3.723 1.00 93.25 265 GLY A O 1
ATOM 2107 N N . ALA A 1 266 ? 5.247 2.844 3.470 1.00 94.75 266 ALA A N 1
ATOM 2108 C CA . ALA A 1 266 ? 6.565 2.371 3.059 1.00 94.75 266 ALA A CA 1
ATOM 2109 C C . ALA A 1 266 ? 7.255 1.505 4.133 1.00 94.75 266 ALA A C 1
ATOM 2111 O O . ALA A 1 266 ? 7.990 0.593 3.768 1.00 94.75 266 ALA A O 1
ATOM 2112 N N . CYS A 1 267 ? 6.998 1.741 5.427 1.00 96.44 267 CYS A N 1
ATOM 2113 C CA . CYS A 1 267 ? 7.602 0.990 6.537 1.00 96.44 267 CYS A CA 1
ATOM 2114 C C . CYS A 1 267 ? 7.169 -0.483 6.561 1.00 96.44 267 CYS A C 1
ATOM 2116 O O . CYS A 1 267 ? 8.017 -1.376 6.642 1.00 96.44 267 CYS A O 1
ATOM 2118 N N . GLU A 1 268 ? 5.873 -0.762 6.393 1.00 97.62 268 GLU A N 1
ATOM 2119 C CA . GLU A 1 268 ? 5.369 -2.140 6.328 1.00 97.62 268 GLU A CA 1
ATOM 2120 C C . GLU A 1 268 ? 5.897 -2.865 5.088 1.00 97.62 268 GLU A C 1
ATOM 2122 O O . GLU A 1 268 ? 6.293 -4.029 5.162 1.00 97.62 268 GLU A O 1
ATOM 2127 N N . ILE A 1 269 ? 5.954 -2.167 3.948 1.00 97.25 269 ILE A N 1
ATOM 2128 C CA . ILE A 1 269 ? 6.495 -2.727 2.705 1.00 97.25 269 ILE A CA 1
ATOM 2129 C C . ILE A 1 269 ? 7.998 -3.000 2.819 1.00 97.25 269 ILE A C 1
ATOM 2131 O O . ILE A 1 269 ? 8.464 -4.042 2.361 1.00 97.25 269 ILE A O 1
ATOM 2135 N N . TYR A 1 270 ? 8.754 -2.109 3.456 1.00 97.75 270 TYR A N 1
ATOM 2136 C CA . TYR A 1 270 ? 10.174 -2.308 3.734 1.00 97.75 270 TYR A CA 1
ATOM 2137 C C . TYR A 1 270 ? 10.406 -3.520 4.640 1.00 97.75 270 TYR A C 1
ATOM 2139 O O . TYR A 1 270 ? 11.249 -4.361 4.326 1.00 97.75 270 TYR A O 1
ATOM 2147 N N . SER A 1 271 ? 9.631 -3.647 5.720 1.00 98.06 271 SER A N 1
ATOM 2148 C CA . SER A 1 271 ? 9.704 -4.790 6.639 1.00 98.06 271 SER A CA 1
ATOM 2149 C C . SER A 1 271 ? 9.424 -6.107 5.914 1.00 98.06 271 SER A C 1
ATOM 2151 O O . SER A 1 271 ? 10.195 -7.056 6.043 1.00 98.06 271 SER A O 1
ATOM 2153 N N . LEU A 1 272 ? 8.389 -6.132 5.069 1.00 98.06 272 LEU A N 1
ATOM 2154 C CA . LEU A 1 272 ? 8.042 -7.289 4.244 1.00 98.06 272 LEU A CA 1
ATOM 2155 C C . LEU A 1 272 ? 9.137 -7.649 3.228 1.00 98.06 272 LEU A C 1
ATOM 2157 O O . LEU A 1 272 ? 9.529 -8.805 3.111 1.00 98.06 272 LEU A O 1
ATOM 2161 N N . LEU A 1 273 ? 9.647 -6.683 2.464 1.00 97.50 273 LEU A N 1
ATOM 2162 C CA . LEU A 1 273 ? 10.711 -6.962 1.495 1.00 97.50 273 LEU A CA 1
ATOM 2163 C C . LEU A 1 273 ? 11.987 -7.454 2.188 1.00 97.50 273 LEU A C 1
ATOM 2165 O O . LEU A 1 273 ? 12.646 -8.370 1.695 1.00 97.50 273 LEU A O 1
ATOM 2169 N N . THR A 1 274 ? 12.318 -6.876 3.342 1.00 97.12 274 THR A N 1
ATOM 2170 C CA . THR A 1 274 ? 13.520 -7.241 4.095 1.00 97.12 274 THR A CA 1
ATOM 2171 C C . THR A 1 274 ? 13.412 -8.646 4.690 1.00 97.12 274 THR A C 1
ATOM 2173 O O . THR A 1 274 ? 14.384 -9.399 4.595 1.00 97.12 274 THR A O 1
ATOM 2176 N N . SER A 1 275 ? 12.247 -9.055 5.213 1.00 96.94 275 SER A N 1
ATOM 2177 C CA . SER A 1 275 ? 12.030 -10.438 5.678 1.00 96.94 275 SER A CA 1
ATOM 2178 C C . SER A 1 275 ? 12.129 -11.451 4.531 1.00 96.94 275 SER A C 1
ATOM 2180 O O . SER A 1 275 ? 12.707 -12.528 4.682 1.00 96.94 275 SER A O 1
ATOM 2182 N N . LEU A 1 276 ? 11.714 -11.055 3.322 1.00 95.69 276 LEU A N 1
ATOM 2183 C CA . LEU A 1 276 ? 11.929 -11.812 2.083 1.00 95.69 276 LEU A CA 1
ATOM 2184 C C . LEU A 1 276 ? 13.375 -11.748 1.558 1.00 95.69 276 LEU A C 1
ATOM 2186 O O . LEU A 1 276 ? 13.644 -12.235 0.464 1.00 95.69 276 LEU A O 1
ATOM 2190 N N . ARG A 1 277 ? 14.324 -11.173 2.310 1.00 95.94 277 ARG A N 1
ATOM 2191 C CA . ARG A 1 277 ? 15.745 -11.012 1.938 1.00 95.94 277 ARG A CA 1
ATOM 2192 C C . ARG A 1 277 ? 15.960 -10.172 0.675 1.00 95.94 277 ARG A C 1
ATOM 2194 O O . ARG A 1 277 ? 16.977 -10.313 -0.009 1.00 95.94 277 ARG A O 1
ATOM 2201 N N . ILE A 1 278 ? 15.027 -9.276 0.365 1.00 96.31 278 ILE A N 1
ATOM 2202 C CA . ILE A 1 278 ? 15.161 -8.302 -0.714 1.00 96.31 278 ILE A CA 1
ATOM 2203 C C . ILE A 1 278 ? 15.739 -7.016 -0.136 1.00 96.31 278 ILE A C 1
ATOM 2205 O O . ILE A 1 278 ? 15.125 -6.334 0.683 1.00 96.31 278 ILE A O 1
ATOM 2209 N N . LYS A 1 279 ? 16.933 -6.653 -0.608 1.00 95.88 279 LYS A N 1
ATOM 2210 C CA . LYS A 1 279 ? 17.557 -5.382 -0.250 1.00 95.88 279 LYS A CA 1
ATOM 2211 C C . LYS A 1 279 ? 16.741 -4.225 -0.830 1.00 95.88 279 LYS A C 1
ATOM 2213 O O . LYS A 1 279 ? 16.630 -4.090 -2.047 1.00 95.88 279 LYS A O 1
ATOM 2218 N N . CYS A 1 280 ? 16.230 -3.370 0.043 1.00 95.75 280 CYS A N 1
ATOM 2219 C CA . CYS A 1 280 ? 15.527 -2.142 -0.305 1.00 95.75 280 CYS A CA 1
ATOM 2220 C C . CYS A 1 280 ? 15.929 -1.015 0.660 1.00 95.75 280 CYS A C 1
ATOM 2222 O O . CYS A 1 280 ? 16.684 -1.240 1.604 1.00 95.75 280 CYS A O 1
ATOM 2224 N N . GLN A 1 281 ? 15.487 0.210 0.383 1.00 96.19 281 GLN A N 1
ATOM 2225 C CA . GLN A 1 281 ? 15.717 1.375 1.238 1.00 96.19 281 GLN A CA 1
ATOM 2226 C C . GLN A 1 281 ? 14.517 2.317 1.154 1.00 96.19 281 GLN A C 1
ATOM 2228 O O . GLN A 1 281 ? 13.899 2.429 0.094 1.00 96.19 281 GLN A O 1
ATOM 2233 N N . ILE A 1 282 ? 14.218 3.003 2.255 1.00 96.06 282 ILE A N 1
ATOM 2234 C CA . ILE A 1 282 ? 13.257 4.108 2.291 1.00 96.06 282 ILE A CA 1
ATOM 2235 C C . ILE A 1 282 ? 14.043 5.411 2.202 1.00 96.06 282 ILE A C 1
ATOM 2237 O O . ILE A 1 282 ? 15.061 5.574 2.873 1.00 96.06 282 ILE A O 1
ATOM 2241 N N . ILE A 1 283 ? 13.563 6.336 1.377 1.00 96.19 283 ILE A N 1
ATOM 2242 C CA . ILE A 1 283 ? 14.099 7.691 1.294 1.00 96.19 283 ILE A CA 1
ATOM 2243 C C . ILE A 1 283 ? 12.952 8.646 1.551 1.00 96.19 283 ILE A C 1
ATOM 2245 O O . ILE A 1 283 ? 11.963 8.645 0.818 1.00 96.19 283 ILE A O 1
ATOM 2249 N N . ASP A 1 284 ? 13.094 9.430 2.612 1.00 95.62 284 ASP A N 1
ATOM 2250 C CA . ASP A 1 284 ? 12.078 10.374 3.043 1.00 95.62 284 ASP A CA 1
ATOM 2251 C C . ASP A 1 284 ? 12.365 11.774 2.487 1.00 95.62 284 ASP A C 1
ATOM 2253 O O . ASP A 1 284 ? 13.371 12.410 2.811 1.00 95.62 284 ASP A O 1
ATOM 2257 N N . PHE A 1 285 ? 11.453 12.257 1.645 1.00 94.12 285 PHE A N 1
ATOM 2258 C CA . PHE A 1 285 ? 11.424 13.635 1.164 1.00 94.12 285 PHE A CA 1
ATOM 2259 C C . PHE A 1 285 ? 10.439 14.441 2.018 1.00 94.12 285 PHE A C 1
ATOM 2261 O O . PHE A 1 285 ? 9.401 14.890 1.533 1.00 94.12 285 PHE A O 1
ATOM 2268 N N . HIS A 1 286 ? 10.787 14.621 3.292 1.00 92.69 286 HIS A N 1
ATOM 2269 C CA . HIS A 1 286 ? 9.910 15.145 4.347 1.00 92.69 286 HIS A CA 1
ATOM 2270 C C . HIS A 1 286 ? 9.396 16.579 4.126 1.00 92.69 286 HIS A C 1
ATOM 2272 O O . HIS A 1 286 ? 8.469 17.017 4.805 1.00 92.69 286 HIS A O 1
ATOM 2278 N N . GLN A 1 287 ? 9.992 17.338 3.202 1.00 93.31 287 GLN A N 1
ATOM 2279 C CA . GLN A 1 287 ? 9.547 18.687 2.860 1.00 93.31 287 GLN A CA 1
ATOM 2280 C C . GLN A 1 287 ? 9.827 19.035 1.390 1.00 93.31 287 GLN A C 1
ATOM 2282 O O . GLN A 1 287 ? 10.741 18.463 0.783 1.00 93.31 287 GLN A O 1
ATOM 2287 N N . PRO A 1 288 ? 9.079 19.991 0.807 1.00 94.94 288 PRO A N 1
ATOM 2288 C CA . PRO A 1 288 ? 9.380 20.527 -0.514 1.00 94.94 288 PRO A CA 1
ATOM 2289 C C . PRO A 1 288 ? 10.801 21.083 -0.606 1.00 94.94 288 PRO A C 1
ATOM 2291 O O . PRO A 1 288 ? 11.305 21.710 0.325 1.00 94.94 288 PRO A O 1
ATOM 2294 N N . THR A 1 289 ? 11.442 20.885 -1.756 1.00 96.12 289 THR A N 1
ATOM 2295 C CA . THR A 1 289 ? 12.831 21.313 -2.001 1.00 96.12 289 THR A CA 1
ATOM 2296 C C . THR A 1 289 ? 12.951 22.330 -3.136 1.00 96.12 289 THR A C 1
ATOM 2298 O O . THR A 1 289 ? 14.058 22.605 -3.592 1.00 96.12 289 THR A O 1
ATOM 2301 N N . GLY A 1 290 ? 11.831 22.838 -3.649 1.00 95.25 290 GLY A N 1
ATOM 2302 C CA . GLY A 1 290 ? 11.782 23.780 -4.762 1.00 95.25 290 GLY A CA 1
ATOM 2303 C C . GLY A 1 290 ? 10.684 24.834 -4.606 1.00 95.25 290 GLY A C 1
ATOM 2304 O O . GLY A 1 290 ? 9.891 24.781 -3.660 1.00 95.25 290 GLY A O 1
ATOM 2305 N N . PRO A 1 291 ? 10.622 25.808 -5.533 1.00 94.62 291 PRO A N 1
ATOM 2306 C CA . PRO A 1 291 ? 9.630 26.878 -5.505 1.00 94.62 291 PRO A CA 1
ATOM 2307 C C . PRO A 1 291 ? 8.197 26.339 -5.498 1.00 94.62 291 PRO A C 1
ATOM 2309 O O . PRO A 1 291 ? 7.924 25.276 -6.060 1.00 94.62 291 PRO A O 1
ATOM 2312 N N . SER A 1 292 ? 7.280 27.085 -4.879 1.00 94.00 292 SER A N 1
ATOM 2313 C CA . SER A 1 292 ? 5.840 26.779 -4.862 1.00 94.00 292 SER A CA 1
ATOM 2314 C C . SER A 1 292 ? 5.484 25.385 -4.323 1.00 94.00 292 SER A C 1
ATOM 2316 O O . SER A 1 292 ? 4.500 24.791 -4.752 1.00 94.00 292 SER A O 1
ATOM 2318 N N . GLY A 1 293 ? 6.287 24.838 -3.404 1.00 91.88 293 GLY A N 1
ATOM 2319 C CA . GLY A 1 293 ? 6.026 23.520 -2.820 1.00 91.88 293 GLY A CA 1
ATOM 2320 C C . GLY A 1 293 ? 6.389 22.340 -3.730 1.00 91.88 293 GLY A C 1
ATOM 2321 O O . GLY A 1 293 ? 5.904 21.233 -3.519 1.00 91.88 293 GLY A O 1
ATOM 2322 N N . THR A 1 294 ? 7.237 22.545 -4.742 1.00 93.00 294 THR A N 1
ATOM 2323 C CA . THR A 1 294 ? 7.719 21.459 -5.613 1.00 93.00 294 THR A CA 1
ATOM 2324 C C . THR A 1 294 ? 8.816 20.613 -4.948 1.00 93.00 294 THR A C 1
ATOM 2326 O O . THR A 1 294 ? 9.500 21.054 -4.021 1.00 93.00 294 THR A O 1
ATOM 2329 N N . HIS A 1 295 ? 9.021 19.386 -5.444 1.00 93.62 295 HIS A N 1
ATOM 2330 C CA . HIS A 1 295 ? 10.009 18.427 -4.921 1.00 93.62 295 HIS A CA 1
ATOM 2331 C C . HIS A 1 295 ? 11.104 18.058 -5.948 1.00 93.62 295 HIS A C 1
ATOM 2333 O O . HIS A 1 295 ? 11.254 16.882 -6.275 1.00 93.62 295 HIS A O 1
ATOM 2339 N N . PRO A 1 296 ? 11.907 19.004 -6.478 1.00 94.75 296 PRO A N 1
ATOM 2340 C CA . PRO A 1 296 ? 12.931 18.695 -7.485 1.00 94.75 296 PRO A CA 1
ATOM 2341 C C . PRO A 1 296 ? 13.931 17.608 -7.052 1.00 94.75 296 PRO A C 1
ATOM 2343 O O . PRO A 1 296 ? 14.330 16.799 -7.883 1.00 94.75 296 PRO A O 1
ATOM 2346 N N . ARG A 1 297 ? 14.268 17.498 -5.756 1.00 95.31 297 ARG A N 1
ATOM 2347 C CA . ARG A 1 297 ? 15.171 16.446 -5.251 1.00 95.31 297 ARG A CA 1
ATOM 2348 C C . ARG A 1 297 ? 14.602 15.033 -5.388 1.00 95.31 297 ARG A C 1
ATOM 2350 O O . ARG A 1 297 ? 15.369 14.106 -5.629 1.00 95.31 297 ARG A O 1
ATOM 2357 N N . LEU A 1 298 ? 13.282 14.867 -5.277 1.00 93.62 298 LEU A N 1
ATOM 2358 C CA . LEU A 1 298 ? 12.616 13.584 -5.529 1.00 93.62 298 LEU A CA 1
ATOM 2359 C C . LEU A 1 298 ? 12.774 13.184 -6.999 1.00 93.62 298 LEU A C 1
ATOM 2361 O O . LEU A 1 298 ? 13.168 12.059 -7.296 1.00 93.62 298 LEU A O 1
ATOM 2365 N N . PHE A 1 299 ? 12.521 14.120 -7.916 1.00 92.31 299 PHE A N 1
ATOM 2366 C CA . PHE A 1 299 ? 12.663 13.879 -9.353 1.00 92.31 299 PHE A CA 1
ATOM 2367 C C . PHE A 1 299 ? 14.118 13.596 -9.751 1.00 92.31 299 PHE A C 1
ATOM 2369 O O . PHE A 1 299 ? 14.362 12.652 -10.497 1.00 92.31 299 PHE A O 1
ATOM 2376 N N . GLU A 1 300 ? 15.085 14.351 -9.219 1.00 93.31 300 GLU A N 1
ATOM 2377 C CA . GLU A 1 300 ? 16.519 14.092 -9.417 1.00 93.31 300 GLU A CA 1
ATOM 2378 C C . GLU A 1 300 ? 16.920 12.704 -8.913 1.00 93.31 300 GLU A C 1
ATOM 2380 O O . GLU A 1 300 ? 17.648 11.979 -9.590 1.00 93.31 300 GLU A O 1
ATOM 2385 N N . TRP A 1 301 ? 16.430 12.307 -7.736 1.00 94.25 301 TRP A N 1
ATOM 2386 C CA . TRP A 1 301 ? 16.720 10.990 -7.184 1.00 94.25 301 TRP A CA 1
ATOM 2387 C C . TRP A 1 301 ? 16.160 9.868 -8.064 1.00 94.25 301 TRP A C 1
ATOM 2389 O O . TRP A 1 301 ? 16.881 8.919 -8.370 1.00 94.25 301 TRP A O 1
ATOM 2399 N N . ILE A 1 302 ? 14.909 9.995 -8.521 1.00 91.00 302 ILE A N 1
ATOM 2400 C CA . ILE A 1 302 ? 14.283 9.026 -9.431 1.00 91.00 302 ILE A CA 1
ATOM 2401 C C . ILE A 1 302 ? 15.038 8.970 -10.769 1.00 91.00 302 ILE A C 1
ATOM 2403 O O . ILE A 1 302 ? 15.248 7.881 -11.307 1.00 91.00 302 ILE A O 1
ATOM 2407 N N . LEU A 1 303 ? 15.489 10.119 -11.287 1.00 89.94 303 LEU A N 1
ATOM 2408 C CA . LEU A 1 303 ? 16.324 10.181 -12.488 1.00 89.94 303 LEU A CA 1
ATOM 2409 C C . LEU A 1 303 ? 17.608 9.402 -12.314 1.00 89.94 303 LEU A C 1
ATOM 2411 O O . LEU A 1 303 ? 17.857 8.492 -13.097 1.00 89.94 303 LEU A O 1
ATOM 2415 N N . ASN A 1 304 ? 18.356 9.684 -11.257 1.00 91.69 304 ASN A N 1
ATOM 2416 C CA . ASN A 1 304 ? 19.587 8.963 -10.967 1.00 91.69 304 ASN A CA 1
ATOM 2417 C C . ASN A 1 304 ? 19.333 7.466 -10.751 1.00 91.69 304 ASN A C 1
ATOM 2419 O O . ASN A 1 304 ? 20.124 6.641 -11.203 1.00 91.69 304 ASN A O 1
ATOM 2423 N N . TYR A 1 305 ? 18.218 7.098 -10.109 1.00 91.88 305 TYR A N 1
ATOM 2424 C CA . TYR A 1 305 ? 17.848 5.701 -9.912 1.00 91.88 305 TYR A CA 1
ATOM 2425 C C . TYR A 1 305 ? 17.719 4.959 -11.241 1.00 91.88 305 TYR A C 1
ATOM 2427 O O . TYR A 1 305 ? 18.287 3.880 -11.364 1.00 91.88 305 TYR A O 1
ATOM 2435 N N . TYR A 1 306 ? 17.034 5.509 -12.247 1.00 88.75 306 TYR A N 1
ATOM 2436 C CA . TYR A 1 306 ? 16.842 4.815 -13.525 1.00 88.75 306 TYR A CA 1
ATOM 2437 C C . TYR A 1 306 ? 17.987 5.010 -14.522 1.00 88.75 306 TYR A C 1
ATOM 2439 O O . TYR A 1 306 ? 18.330 4.063 -15.229 1.00 88.75 306 TYR A O 1
ATOM 2447 N N . SER A 1 307 ? 18.623 6.181 -14.548 1.00 87.06 307 SER A N 1
ATOM 2448 C CA . SER A 1 307 ? 19.668 6.513 -15.523 1.00 87.06 307 SER A CA 1
ATOM 2449 C C . SER A 1 307 ? 21.037 5.909 -15.212 1.00 87.06 307 SER A C 1
ATOM 2451 O O . SER A 1 307 ? 21.899 5.916 -16.081 1.00 87.06 307 SER A O 1
ATOM 2453 N N . SER A 1 308 ? 21.255 5.353 -14.011 1.00 78.44 308 SER A N 1
ATOM 2454 C CA . SER A 1 308 ? 22.584 4.859 -13.612 1.00 78.44 308 SER A CA 1
ATOM 2455 C C . SER A 1 308 ? 23.064 3.581 -14.321 1.00 78.44 308 SER A C 1
ATOM 2457 O O . SER A 1 308 ? 24.173 3.130 -14.037 1.00 78.44 308 SER A O 1
ATOM 2459 N N . ASP A 1 309 ? 22.247 2.955 -15.174 1.00 68.69 309 ASP A N 1
ATOM 2460 C CA . ASP A 1 309 ? 22.693 1.815 -15.990 1.00 68.69 309 ASP A CA 1
ATOM 2461 C C . ASP A 1 309 ? 23.388 2.323 -17.263 1.00 68.69 309 ASP A C 1
ATOM 2463 O O . ASP A 1 309 ? 23.081 3.415 -17.730 1.00 68.69 309 ASP A O 1
ATOM 2467 N N . LYS A 1 310 ? 24.345 1.539 -17.792 1.00 60.75 310 LYS A N 1
ATOM 2468 C CA . LYS A 1 310 ? 25.263 1.891 -18.901 1.00 60.75 310 LYS A CA 1
ATOM 2469 C C . LYS A 1 310 ? 24.655 2.861 -19.919 1.00 60.75 310 LYS A C 1
ATOM 2471 O O . LYS A 1 310 ? 23.579 2.576 -20.436 1.00 60.75 310 LYS A O 1
ATOM 2476 N N . GLU A 1 311 ? 25.409 3.915 -20.255 1.00 57.72 311 GLU A N 1
ATOM 2477 C CA . GLU A 1 311 ? 25.105 4.906 -21.298 1.00 57.72 311 GLU A CA 1
ATOM 2478 C C . GLU A 1 311 ? 24.665 4.226 -22.599 1.00 57.72 311 GLU A C 1
ATOM 2480 O O . GLU A 1 311 ? 25.467 3.869 -23.463 1.00 57.72 311 GLU A O 1
ATOM 2485 N N . ASN A 1 312 ? 23.362 4.026 -22.733 1.00 64.19 312 ASN A N 1
ATOM 2486 C CA . ASN A 1 312 ? 22.743 3.696 -23.989 1.00 64.19 312 ASN A CA 1
ATOM 2487 C C . ASN A 1 312 ? 22.096 4.990 -24.465 1.00 64.19 312 ASN A C 1
ATOM 2489 O O . ASN A 1 312 ? 21.123 5.462 -23.882 1.00 64.19 312 ASN A O 1
ATOM 2493 N N . ASN A 1 313 ? 22.643 5.582 -25.526 1.00 73.00 313 ASN A N 1
ATOM 2494 C CA . ASN A 1 313 ? 22.122 6.816 -26.126 1.00 73.00 313 ASN A CA 1
ATOM 2495 C C . ASN A 1 313 ? 20.779 6.599 -26.851 1.00 73.00 313 ASN A C 1
ATOM 2497 O O . ASN A 1 313 ? 20.372 7.404 -27.688 1.00 73.00 313 ASN A O 1
ATOM 2501 N N . ALA A 1 314 ? 20.087 5.497 -26.559 1.00 85.25 314 ALA A N 1
ATOM 2502 C CA . ALA A 1 314 ? 18.761 5.233 -27.063 1.00 85.25 314 ALA A CA 1
ATOM 2503 C C . ALA A 1 314 ? 17.767 6.238 -26.471 1.00 85.25 314 ALA A C 1
ATOM 2505 O O . ALA A 1 314 ? 17.839 6.641 -25.306 1.00 85.25 314 ALA A O 1
ATOM 2506 N N . LYS A 1 315 ? 16.785 6.608 -27.290 1.00 87.06 315 LYS A N 1
ATOM 2507 C CA . LYS A 1 315 ? 15.650 7.421 -26.856 1.00 87.06 315 LYS A CA 1
ATOM 2508 C C . LYS A 1 315 ? 14.812 6.705 -25.794 1.00 87.06 315 LYS A C 1
ATOM 2510 O O . LYS A 1 315 ? 14.346 7.340 -24.861 1.00 87.06 315 LYS A O 1
ATOM 2515 N N . VAL A 1 316 ? 14.623 5.390 -25.923 1.00 89.44 316 VAL A N 1
ATOM 2516 C CA 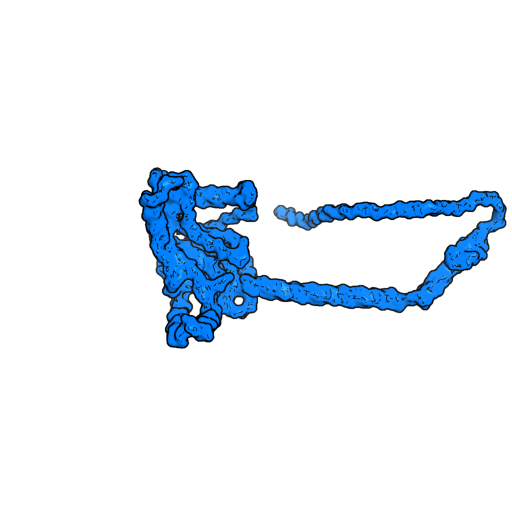. VAL A 1 316 ? 13.824 4.578 -24.992 1.00 89.44 316 VAL A CA 1
ATOM 2517 C C . VAL A 1 316 ? 14.711 3.537 -24.325 1.00 89.44 316 VAL A C 1
ATOM 2519 O O . VAL A 1 316 ? 15.236 2.651 -24.996 1.00 89.44 316 VAL A O 1
ATOM 2522 N N . ASN A 1 317 ? 14.852 3.634 -23.005 1.00 88.62 317 ASN A N 1
ATOM 2523 C CA . ASN A 1 317 ? 15.713 2.786 -22.189 1.00 88.62 317 ASN A CA 1
ATOM 2524 C C . ASN A 1 317 ? 14.866 1.915 -21.258 1.00 88.62 317 ASN A C 1
ATOM 2526 O O . ASN A 1 317 ? 14.440 2.358 -20.194 1.00 88.62 317 ASN A O 1
ATOM 2530 N N . CYS A 1 318 ? 14.618 0.665 -21.644 1.00 88.56 318 CYS A N 1
ATOM 2531 C CA . CYS A 1 318 ? 13.993 -0.312 -20.750 1.00 88.56 318 CYS A CA 1
ATOM 2532 C C . CYS A 1 318 ? 15.055 -0.875 -19.799 1.00 88.56 318 CYS A C 1
ATOM 2534 O O . CYS A 1 318 ? 15.983 -1.554 -20.237 1.00 88.56 318 CYS A O 1
ATOM 2536 N N . THR A 1 319 ? 14.933 -0.568 -18.511 1.00 89.56 319 THR A N 1
ATOM 2537 C CA . THR A 1 319 ? 15.896 -0.973 -17.480 1.00 89.56 319 THR A CA 1
ATOM 2538 C C . THR A 1 319 ? 15.516 -2.318 -16.860 1.00 89.56 319 THR A C 1
ATOM 2540 O O . THR A 1 319 ? 14.370 -2.761 -16.942 1.00 89.56 319 THR A O 1
ATOM 2543 N N . SER A 1 320 ? 16.461 -2.963 -16.174 1.00 91.44 320 SER A N 1
ATOM 2544 C CA . SER A 1 320 ? 16.173 -4.121 -15.314 1.00 91.44 320 SER A CA 1
ATOM 2545 C C . SER A 1 320 ? 15.760 -3.720 -13.892 1.00 91.44 320 SER A C 1
ATOM 2547 O O . SER A 1 320 ? 15.698 -4.574 -13.007 1.00 91.44 320 SER A O 1
ATOM 2549 N N . LYS A 1 321 ? 15.524 -2.427 -13.630 1.00 91.69 321 LYS A N 1
ATOM 2550 C CA . LYS A 1 321 ? 15.238 -1.916 -12.284 1.00 91.69 321 LYS A CA 1
ATOM 2551 C C . LYS A 1 321 ? 13.751 -2.049 -11.955 1.00 91.69 321 LYS A C 1
ATOM 2553 O O . LYS A 1 321 ? 12.927 -1.708 -12.804 1.00 91.69 321 LYS A O 1
ATOM 2558 N N . PRO A 1 322 ? 13.386 -2.527 -10.755 1.00 93.00 322 PRO A N 1
ATOM 2559 C CA . PRO A 1 322 ? 11.994 -2.555 -10.313 1.00 93.00 322 PRO A CA 1
ATOM 2560 C C . PRO A 1 322 ? 11.363 -1.150 -10.272 1.00 93.00 322 PRO A C 1
ATOM 2562 O O . PRO A 1 322 ? 12.089 -0.158 -10.175 1.00 93.00 322 PRO A O 1
ATOM 2565 N N . PRO A 1 323 ? 10.022 -1.037 -10.317 1.00 93.25 323 PRO A N 1
ATOM 2566 C CA . PRO A 1 323 ? 9.340 0.229 -10.093 1.00 93.25 323 PRO A CA 1
ATOM 2567 C C . PRO A 1 323 ? 9.529 0.714 -8.647 1.00 93.25 323 PRO A C 1
ATOM 2569 O O . PRO A 1 323 ? 9.741 -0.077 -7.726 1.00 93.25 323 PRO A O 1
ATOM 2572 N N . VAL A 1 324 ? 9.404 2.025 -8.444 1.00 93.38 324 VAL A N 1
ATOM 2573 C CA . VAL A 1 324 ? 9.540 2.672 -7.131 1.00 93.38 324 VAL A CA 1
ATOM 2574 C C . VAL A 1 324 ? 8.174 2.760 -6.446 1.00 93.38 324 VAL A C 1
ATOM 2576 O O . VAL A 1 324 ? 7.205 3.218 -7.051 1.00 93.38 324 VAL A O 1
ATOM 2579 N N . TYR A 1 325 ? 8.104 2.355 -5.176 1.00 93.62 325 TYR A N 1
ATOM 2580 C CA . TYR A 1 325 ? 6.951 2.602 -4.306 1.00 93.62 325 TYR A CA 1
ATOM 2581 C C . TYR A 1 325 ? 6.992 4.052 -3.802 1.00 93.62 325 TYR A C 1
ATOM 2583 O O . TYR A 1 325 ? 7.964 4.445 -3.158 1.00 93.62 325 TYR A O 1
ATOM 2591 N N . LEU A 1 326 ? 5.951 4.845 -4.071 1.00 91.38 326 LEU A N 1
ATOM 2592 C CA . LEU A 1 326 ? 5.896 6.260 -3.688 1.00 91.38 326 LEU A CA 1
ATOM 2593 C C . LEU A 1 326 ? 4.742 6.541 -2.718 1.00 91.38 326 LEU A C 1
ATOM 2595 O O . LEU A 1 326 ? 3.579 6.499 -3.108 1.00 91.38 326 LEU A O 1
ATOM 2599 N N . GLN A 1 327 ? 5.066 6.879 -1.469 1.00 88.19 327 GLN A N 1
ATOM 2600 C CA . GLN A 1 327 ? 4.085 7.243 -0.444 1.00 88.19 327 GLN A CA 1
ATOM 2601 C C . GLN A 1 327 ? 3.906 8.762 -0.359 1.00 88.19 327 GLN A C 1
ATOM 2603 O O . GLN A 1 327 ? 4.885 9.501 -0.334 1.00 88.19 327 GLN A O 1
ATOM 2608 N N . HIS A 1 328 ? 2.662 9.220 -0.212 1.00 84.81 328 HIS A N 1
ATOM 2609 C CA . HIS A 1 328 ? 2.352 10.565 0.269 1.00 84.81 328 HIS A CA 1
ATOM 2610 C C . HIS A 1 328 ? 1.151 10.511 1.224 1.00 84.81 328 HIS A C 1
ATOM 2612 O O . HIS A 1 328 ? 0.318 9.602 1.138 1.00 84.81 328 HIS A O 1
ATOM 2618 N N . GLN A 1 329 ? 1.044 11.482 2.132 1.00 74.19 329 GLN A N 1
ATOM 2619 C CA . GLN A 1 329 ? -0.149 11.641 2.963 1.00 74.19 329 GLN A CA 1
ATOM 2620 C C . GLN A 1 329 ? -1.248 12.322 2.130 1.00 74.19 329 GLN A C 1
ATOM 2622 O O . GLN A 1 329 ? -1.026 13.383 1.547 1.00 74.19 329 GLN A O 1
ATOM 2627 N N . GLY A 1 330 ? -2.431 11.716 2.032 1.00 56.75 330 GLY A N 1
ATOM 2628 C CA . GLY A 1 330 ? -3.575 12.273 1.305 1.00 56.75 330 GLY A CA 1
ATOM 2629 C C . GLY A 1 330 ? -4.890 11.609 1.716 1.00 56.75 330 GLY A C 1
ATOM 2630 O O . GLY A 1 330 ? -4.881 10.485 2.205 1.00 56.75 330 GLY A O 1
ATOM 2631 N N . GLN A 1 331 ? -6.028 12.291 1.513 1.00 40.22 331 GLN A N 1
ATOM 2632 C CA . GLN A 1 331 ? -7.374 11.748 1.808 1.00 40.22 331 GLN A CA 1
ATOM 2633 C C . GLN A 1 331 ? -7.719 10.496 0.984 1.00 40.22 331 GLN A C 1
ATOM 2635 O O . GLN A 1 331 ? -8.567 9.697 1.371 1.00 40.22 331 GLN A O 1
ATOM 2640 N N . TYR A 1 332 ? -7.015 10.318 -0.129 1.00 39.59 332 TYR A N 1
ATOM 2641 C CA . TYR A 1 332 ? -6.927 9.098 -0.906 1.00 39.59 332 TYR A CA 1
ATOM 2642 C C . TYR A 1 332 ? -5.429 8.872 -1.070 1.00 39.59 332 TYR A C 1
ATOM 2644 O O . TYR A 1 332 ? -4.781 9.645 -1.774 1.00 39.59 332 TYR A O 1
ATOM 2652 N N . SER A 1 333 ? -4.844 7.911 -0.361 1.00 38.25 333 SER A N 1
ATOM 2653 C CA . SER A 1 333 ? -3.447 7.533 -0.573 1.00 38.25 333 SER A CA 1
ATOM 2654 C C . SER A 1 333 ? -3.291 7.047 -2.016 1.00 38.25 333 SER A C 1
ATOM 2656 O O . SER A 1 333 ? -3.610 5.908 -2.353 1.00 38.25 333 SER A O 1
ATOM 2658 N N . LEU A 1 334 ? -2.866 7.944 -2.900 1.00 35.16 334 LEU A N 1
ATOM 2659 C CA . LEU A 1 334 ? -2.580 7.654 -4.294 1.00 35.16 334 LEU A CA 1
ATOM 2660 C C . LEU A 1 334 ? -1.093 7.333 -4.367 1.00 35.16 334 LEU A C 1
ATOM 2662 O O . LEU A 1 334 ? -0.250 8.129 -4.766 1.00 35.16 334 LEU A O 1
ATOM 2666 N N . VAL A 1 335 ? -0.773 6.128 -3.906 1.00 40.25 335 VAL A N 1
ATOM 2667 C CA . VAL A 1 335 ? 0.527 5.527 -4.167 1.00 40.25 335 VAL A CA 1
ATOM 2668 C C . VAL A 1 335 ? 0.511 5.156 -5.650 1.00 40.25 335 VAL A C 1
ATOM 2670 O O . VAL A 1 335 ? -0.296 4.334 -6.087 1.00 40.25 335 VAL A O 1
ATOM 2673 N N . PHE A 1 336 ? 1.339 5.833 -6.438 1.00 36.69 336 PHE A N 1
ATOM 2674 C CA . PHE A 1 336 ? 1.607 5.454 -7.816 1.00 36.69 336 PHE A CA 1
ATOM 2675 C C . PHE A 1 336 ? 2.810 4.515 -7.816 1.00 36.69 336 PHE A C 1
ATOM 2677 O O . PHE A 1 336 ? 3.905 4.917 -7.423 1.00 36.69 336 PHE A O 1
ATOM 2684 N N . SER A 1 337 ? 2.662 3.308 -8.356 1.00 35.09 337 SER A N 1
ATOM 2685 C CA . SER A 1 337 ? 3.781 2.652 -9.024 1.00 35.09 337 SER A CA 1
ATOM 2686 C C . SER A 1 337 ? 3.992 3.389 -10.347 1.00 35.09 337 SER A C 1
ATOM 2688 O O . SER A 1 337 ? 3.467 3.010 -11.396 1.00 35.09 337 SER A O 1
ATOM 2690 N N . CYS A 1 338 ? 4.684 4.522 -10.297 1.00 38.34 338 CYS A N 1
ATOM 2691 C CA . CYS A 1 338 ? 5.013 5.245 -11.512 1.00 38.34 338 CYS A CA 1
ATOM 2692 C C . CYS A 1 338 ? 6.068 4.444 -12.281 1.00 38.34 338 CYS A C 1
ATOM 2694 O O . CYS A 1 338 ? 7.215 4.312 -11.847 1.00 38.34 338 CYS A O 1
ATOM 2696 N N . SER A 1 339 ? 5.691 3.968 -13.469 1.00 34.34 339 SER A N 1
ATOM 2697 C CA . SER A 1 339 ? 6.638 3.879 -14.581 1.00 34.34 339 SER A CA 1
ATOM 2698 C C . SER A 1 339 ? 7.065 5.318 -14.877 1.00 34.34 339 SER A C 1
ATOM 2700 O O . SER A 1 339 ? 6.385 6.024 -15.617 1.00 34.34 339 SER A O 1
ATOM 2702 N N . PHE A 1 340 ? 8.082 5.828 -14.180 1.00 47.53 340 PHE A N 1
ATOM 2703 C CA . PHE A 1 340 ? 8.481 7.222 -14.336 1.00 47.53 340 PHE A CA 1
ATOM 2704 C C . PHE A 1 340 ? 9.047 7.438 -15.729 1.00 47.53 340 PHE A C 1
ATOM 2706 O O . PHE A 1 340 ? 10.142 6.992 -16.042 1.00 47.53 340 PHE A O 1
ATOM 2713 N N . ILE A 1 341 ? 8.295 8.178 -16.535 1.00 44.97 341 ILE A N 1
ATOM 2714 C CA . ILE A 1 341 ? 8.754 8.740 -17.794 1.00 44.97 341 ILE A CA 1
ATOM 2715 C C . ILE A 1 341 ? 9.546 9.991 -17.442 1.00 44.97 341 ILE A C 1
ATOM 2717 O O . ILE A 1 341 ? 8.987 11.072 -17.241 1.00 44.97 341 ILE A O 1
ATOM 2721 N N . ILE A 1 342 ? 10.854 9.846 -17.314 1.00 43.41 342 ILE A N 1
ATOM 2722 C CA . ILE A 1 342 ? 11.710 11.001 -17.072 1.00 43.41 342 ILE A CA 1
ATOM 2723 C C . ILE A 1 342 ? 12.033 11.599 -18.420 1.00 43.41 342 ILE A C 1
ATOM 2725 O O . ILE A 1 342 ? 12.681 10.951 -19.230 1.00 43.41 342 ILE A O 1
ATOM 2729 N N . HIS A 1 343 ? 11.518 12.801 -18.653 1.00 42.59 343 HIS A N 1
ATOM 2730 C CA . HIS A 1 343 ? 11.778 13.574 -19.854 1.00 42.59 343 HIS A CA 1
ATOM 2731 C C . HIS A 1 343 ? 13.026 14.423 -19.599 1.00 42.59 343 HIS A C 1
ATOM 2733 O O . HIS A 1 343 ? 13.081 15.147 -18.604 1.00 42.59 343 HIS A O 1
ATOM 2739 N N . SER A 1 344 ? 14.007 14.354 -20.497 1.00 40.53 344 SER A N 1
ATOM 2740 C CA . SER A 1 344 ? 15.130 15.305 -20.581 1.00 40.53 344 SER A CA 1
ATOM 2741 C C . SER A 1 344 ? 15.137 16.018 -21.925 1.00 40.53 344 SER A C 1
ATOM 2743 O O . SER A 1 344 ? 14.801 15.315 -22.906 1.00 40.53 344 SER A O 1
#

pLDDT: mean 83.15, std 21.14, range [27.8, 98.69]

Organism: Varanus komodoensis (NCBI:txid61221)

Radius of gyration: 36.86 Å; chains: 1; bounding box: 56×93×100 Å

InterPro domains:
  IPR012462 UFSP1/2/DUB, catalytic domain [PF07910] (176-333)
  IPR013087 Zinc finger C2H2-type [PS00028] (40-60)
  IPR038765 Papain-like cysteine peptidase superfamily [SSF54001] (191-290)

Sequence (344 aa):
IEIGAEPLQSSASEPPIPVVAIKHKGPICPIKNGQGLYECPMCHLVCTDYPVLQEHVELHLEECNFLEGNLSDLELAQRLQNEEDKQREEAARQEREDFQKLQRQYGLDGSGGYKQQTLKNMEKEVAFGKMQPSEYHKRKADMMESLAFGIDDGTTRTSGITEALCLYYQNECKDIKHVWLSMGTDHFHCSFGDKGWGCGYRNFQMMFSSLLRNSTYKDTLKDNSSIPCIPKIQSLIEEAWKEGFDPQGASHFSSRLQGTKAWIGACEIYSLLTSLRIKCQIIDFHQPTGPSGTHPRLFEWILNYYSSDKENNAKVNCTSKPPVYLQHQGQYSLVFSCSFIIHS

Foldseek 3Di:
DDDDDDDDDDDDDDDDDDDPPPPPPDPDDDDDDDFDWDAAPPPRDTDRDDVVSVVVNVVVVVVCCVVVHPVVVVVVVVVVVVVVVVVVVVVVVVVVVVVCVVCVLQQNNLPWALLVQLLVQVVVCVVVVNDPPVRSVVVNVLVVVLVVVQFDSCPQKDFCPQVVVLVCLVPPDDQFQAWFFEQGWIQGDDDSRQPSACQLVRLLLRLVRLLLVQPVCCVLCVVPNGRGDPLSLQVLLLVLVVVPQPVVVCVVSVSGDRTTSGHDDPRSSCSSCVVSVHDDDDDDPPFDDDPPGHNVVVLVVVCCQRVVPPDDSDRYHYDSHGFDFDFDDDSRTNTDSDSDTNGD